Protein AF-A0A7M3E3L9-F1 (afdb_monomer)

Radius of gyration: 18.95 Å; Cα contacts (8 Å, |Δi|>4): 298; chains: 1; bounding box: 40×40×65 Å

Secondary structure (DSSP, 8-state):
----HHHHHHHHTGGG-SSHHHHHHHHHHHHHHTT--EEEEEEEEE---SSEEEEEEEEETTT--EEEEEEETTSPP--HHHHHHHTTSSEEEEE-SPPPTT-GGGS-EEEEEEPP-STTS-SS-HHHHHHHHHHHHHTHHHHHHHHHHHHHHHHHHHHH-HHHHHHHHTTS--TT----------

Structure (mmCIF, N/CA/C/O backbone):
data_AF-A0A7M3E3L9-F1
#
_entry.id   AF-A0A7M3E3L9-F1
#
loop_
_atom_site.group_PDB
_atom_site.id
_atom_site.type_symbol
_atom_site.label_atom_id
_atom_site.label_alt_id
_atom_site.label_comp_id
_atom_site.label_asym_id
_atom_site.label_entity_id
_atom_site.label_seq_id
_atom_site.pdbx_PDB_ins_code
_atom_site.Cartn_x
_atom_site.Cartn_y
_atom_site.Cartn_z
_atom_site.occupancy
_atom_site.B_iso_or_equiv
_atom_site.auth_seq_id
_atom_site.auth_comp_id
_atom_site.auth_asym_id
_atom_site.auth_atom_id
_atom_site.pdbx_PDB_model_num
ATOM 1 N N . MET A 1 1 ? -4.008 -21.278 17.462 1.00 50.34 1 MET A N 1
ATOM 2 C CA . MET A 1 1 ? -4.147 -19.811 17.479 1.00 50.34 1 MET A CA 1
ATOM 3 C C . MET A 1 1 ? -4.628 -19.438 16.101 1.00 50.34 1 MET A C 1
ATOM 5 O O . MET A 1 1 ? -3.876 -19.674 15.164 1.00 50.34 1 MET A O 1
ATOM 9 N N . ASP A 1 2 ? -5.855 -18.945 15.983 1.00 82.00 2 ASP A N 1
ATOM 10 C CA . ASP A 1 2 ? -6.341 -18.409 14.714 1.00 82.00 2 ASP A CA 1
ATOM 11 C C . ASP A 1 2 ? -5.774 -16.998 14.572 1.00 82.00 2 ASP A C 1
ATOM 13 O O . ASP A 1 2 ? -5.999 -16.133 15.419 1.00 82.00 2 ASP A O 1
ATOM 17 N N . LEU A 1 3 ? -4.926 -16.812 13.567 1.00 85.94 3 LEU A N 1
ATOM 18 C CA . LEU A 1 3 ? -4.304 -15.532 13.261 1.00 85.94 3 LEU A CA 1
ATOM 19 C C . LEU A 1 3 ? -5.343 -14.636 12.555 1.00 85.94 3 LEU A C 1
ATOM 21 O O . LEU A 1 3 ? -6.058 -15.146 11.688 1.00 85.94 3 LEU A O 1
ATOM 25 N N . PRO A 1 4 ? -5.430 -13.327 12.867 1.00 93.00 4 PRO A N 1
ATOM 26 C CA . PRO A 1 4 ? -6.306 -12.406 12.149 1.00 93.00 4 PRO A CA 1
ATOM 27 C C . PRO A 1 4 ? -6.126 -12.499 10.630 1.00 93.00 4 PRO A C 1
ATOM 29 O O . PRO A 1 4 ? -4.999 -12.597 10.132 1.00 93.00 4 PRO A O 1
ATOM 32 N N . SER A 1 5 ? -7.234 -12.429 9.887 1.00 95.38 5 SER A N 1
ATOM 33 C CA . SER A 1 5 ? -7.253 -12.587 8.422 1.00 95.38 5 SER A CA 1
ATOM 34 C C . SER A 1 5 ? -6.244 -11.690 7.677 1.00 95.38 5 SER A C 1
ATOM 36 O O . SER A 1 5 ? -5.570 -12.190 6.767 1.00 95.38 5 SER A O 1
ATOM 38 N N . PRO A 1 6 ? -6.056 -10.403 8.048 1.00 96.62 6 PRO A N 1
ATOM 39 C CA . PRO A 1 6 ? -5.044 -9.557 7.416 1.00 96.62 6 PRO A CA 1
ATOM 40 C C . PRO A 1 6 ? -3.616 -10.080 7.614 1.00 96.62 6 PRO A C 1
ATOM 42 O O . PRO A 1 6 ? -2.802 -10.011 6.696 1.00 96.62 6 PRO A O 1
ATOM 45 N N . LEU A 1 7 ? -3.305 -10.618 8.796 1.00 97.06 7 LEU A N 1
ATOM 46 C CA . LEU A 1 7 ? -1.964 -11.092 9.134 1.00 97.06 7 LEU A CA 1
ATOM 47 C C . LEU A 1 7 ? -1.647 -12.432 8.466 1.00 97.06 7 LEU A C 1
ATOM 49 O O . LEU A 1 7 ? -0.548 -12.589 7.942 1.00 97.06 7 LEU A O 1
ATOM 53 N N . ALA A 1 8 ? -2.607 -13.363 8.425 1.00 96.56 8 ALA A N 1
ATOM 54 C CA . ALA A 1 8 ? -2.452 -14.626 7.697 1.00 96.56 8 ALA A CA 1
ATOM 55 C C . ALA A 1 8 ? -2.153 -14.371 6.215 1.00 96.56 8 ALA A C 1
ATOM 57 O O . ALA A 1 8 ? -1.174 -14.873 5.669 1.00 96.56 8 ALA A O 1
ATOM 58 N N . TRP A 1 9 ? -2.914 -13.466 5.597 1.00 97.69 9 TRP A N 1
ATOM 59 C CA . TRP A 1 9 ? -2.687 -13.076 4.209 1.00 97.69 9 TRP A CA 1
ATOM 60 C C . TRP A 1 9 ? -1.311 -12.443 3.969 1.00 97.69 9 TRP A C 1
ATOM 62 O O . TRP A 1 9 ? -0.663 -12.753 2.969 1.00 97.69 9 TRP A O 1
ATOM 72 N N . LEU A 1 10 ? -0.838 -11.579 4.876 1.00 97.69 10 LEU A N 1
ATOM 73 C CA . LEU A 1 10 ? 0.491 -10.963 4.765 1.00 97.69 10 LEU A CA 1
ATOM 74 C C . LEU A 1 10 ? 1.626 -11.993 4.761 1.00 97.69 10 LEU A C 1
ATOM 76 O O . LEU A 1 10 ? 2.637 -11.772 4.092 1.00 97.69 10 LEU A O 1
ATOM 80 N N . ILE A 1 11 ? 1.455 -13.092 5.496 1.00 95.81 11 ILE A N 1
ATOM 81 C CA . ILE A 1 11 ? 2.446 -14.164 5.612 1.00 95.81 11 ILE A CA 1
ATOM 82 C C . ILE A 1 11 ? 2.379 -15.102 4.403 1.00 95.81 11 ILE A C 1
ATOM 84 O O . ILE A 1 11 ? 3.418 -15.407 3.817 1.00 95.81 11 ILE A O 1
ATOM 88 N N . ASP A 1 12 ? 1.176 -15.523 4.014 1.00 95.25 12 ASP A N 1
ATOM 89 C CA . ASP A 1 12 ? 1.006 -16.648 3.089 1.00 95.25 12 ASP A CA 1
ATOM 90 C C . ASP A 1 12 ? 0.855 -16.218 1.622 1.00 95.25 12 ASP A C 1
ATOM 92 O O . ASP A 1 12 ? 1.332 -16.899 0.713 1.00 95.25 12 ASP A O 1
ATOM 96 N N . GLU A 1 13 ? 0.206 -15.079 1.362 1.00 96.06 13 GLU A N 1
ATOM 97 C CA . GLU A 1 13 ? -0.298 -14.739 0.023 1.00 96.06 13 GLU A CA 1
ATOM 98 C C . GLU A 1 13 ? 0.230 -13.399 -0.510 1.00 96.06 13 GLU A C 1
ATOM 100 O O . GLU A 1 13 ? 0.430 -13.233 -1.716 1.00 96.06 13 GLU A O 1
ATOM 105 N N . ALA A 1 14 ? 0.485 -12.424 0.365 1.00 96.19 14 ALA A N 1
ATOM 106 C CA . ALA A 1 14 ? 0.750 -11.046 -0.044 1.00 96.19 14 ALA A CA 1
ATOM 107 C C . ALA A 1 14 ? 2.029 -10.876 -0.881 1.00 96.19 14 ALA A C 1
ATOM 109 O O . ALA A 1 14 ? 2.119 -9.953 -1.696 1.00 96.19 14 ALA A O 1
ATOM 110 N N . GLY A 1 15 ? 3.000 -11.784 -0.731 1.00 92.56 15 GLY A N 1
ATOM 111 C CA . GLY A 1 15 ? 4.216 -11.814 -1.550 1.00 92.56 15 GLY A CA 1
ATOM 112 C C . GLY A 1 15 ? 3.948 -12.068 -3.039 1.00 92.56 15 GLY A C 1
ATOM 113 O O . GLY A 1 15 ? 4.731 -11.633 -3.884 1.00 92.56 15 GLY A O 1
ATOM 114 N N . ALA A 1 16 ? 2.822 -12.706 -3.373 1.00 93.56 16 ALA A N 1
ATOM 115 C CA . ALA A 1 16 ? 2.385 -12.944 -4.747 1.00 93.56 16 ALA A CA 1
ATOM 116 C C . ALA A 1 16 ? 1.538 -11.794 -5.322 1.00 93.56 16 ALA A C 1
ATOM 118 O O . ALA A 1 16 ? 1.036 -11.904 -6.443 1.00 93.56 16 ALA A O 1
ATOM 119 N N . SER A 1 17 ? 1.368 -10.685 -4.587 1.00 96.44 17 SER A N 1
ATOM 120 C CA . SER A 1 17 ? 0.549 -9.568 -5.055 1.00 96.44 17 SER A CA 1
ATOM 121 C C . SER A 1 17 ? 1.042 -9.036 -6.416 1.00 96.44 17 SER A C 1
ATOM 123 O O . SER A 1 17 ? 2.230 -8.713 -6.568 1.00 96.44 17 SER A O 1
ATOM 125 N N . PRO A 1 18 ? 0.151 -8.882 -7.419 1.00 93.69 18 PRO A N 1
ATOM 126 C CA . PRO A 1 18 ? 0.535 -8.423 -8.753 1.00 93.69 18 PRO A CA 1
ATOM 127 C C . PRO A 1 18 ? 1.197 -7.043 -8.760 1.00 93.69 18 PRO A C 1
ATOM 129 O O . PRO A 1 18 ? 2.069 -6.792 -9.592 1.00 93.69 18 PRO A O 1
ATOM 132 N N . GLY A 1 19 ? 0.841 -6.173 -7.811 1.00 95.94 19 GLY A N 1
ATOM 133 C CA . GLY A 1 19 ? 1.426 -4.844 -7.677 1.00 95.94 19 GLY A CA 1
ATOM 134 C C . GLY A 1 19 ? 0.925 -4.078 -6.446 1.00 95.94 19 GLY A C 1
ATOM 135 O O . GLY A 1 19 ? 0.033 -4.558 -5.737 1.00 95.94 19 GLY A O 1
ATOM 136 N N . PRO A 1 20 ? 1.472 -2.876 -6.197 1.00 96.81 20 PRO A N 1
ATOM 137 C CA . PRO A 1 20 ? 1.207 -2.103 -4.980 1.00 96.81 20 PRO A CA 1
ATOM 138 C C . PRO A 1 20 ? -0.265 -1.703 -4.815 1.00 96.81 20 PRO A C 1
ATOM 140 O O . PRO A 1 20 ? -0.797 -1.759 -3.711 1.00 96.81 20 PRO A O 1
ATOM 143 N N . GLU A 1 21 ? -0.949 -1.387 -5.919 1.00 97.31 21 GLU A N 1
ATOM 144 C CA . GLU A 1 21 ? -2.387 -1.095 -5.944 1.00 97.31 21 GLU A CA 1
ATOM 145 C C . GLU A 1 21 ? -3.222 -2.250 -5.371 1.00 97.31 21 GLU A C 1
ATOM 147 O O . GLU A 1 21 ? -4.037 -2.055 -4.470 1.00 97.31 21 GLU A O 1
ATOM 152 N N . ARG A 1 22 ? -3.006 -3.467 -5.891 1.00 97.88 22 ARG A N 1
ATOM 153 C CA . ARG A 1 22 ? -3.748 -4.662 -5.464 1.00 97.88 22 ARG A CA 1
ATOM 154 C C . ARG A 1 22 ? -3.394 -5.036 -4.032 1.00 97.88 22 ARG A C 1
ATOM 156 O O . ARG A 1 22 ? -4.289 -5.394 -3.276 1.00 97.88 22 ARG A O 1
ATOM 163 N N . PHE A 1 23 ? -2.118 -4.904 -3.662 1.00 98.44 23 PHE A N 1
ATOM 164 C CA . PHE A 1 23 ? -1.668 -5.117 -2.289 1.00 98.44 23 PHE A CA 1
ATOM 165 C C . PHE A 1 23 ? -2.416 -4.201 -1.311 1.00 98.44 23 PHE A C 1
ATOM 167 O O . PHE A 1 23 ? -3.002 -4.688 -0.347 1.00 98.44 23 PHE A O 1
ATOM 174 N N . LEU A 1 24 ? -2.432 -2.890 -1.577 1.00 98.50 24 LEU A N 1
ATOM 175 C CA . LEU A 1 24 ? -3.054 -1.902 -0.696 1.00 98.50 24 LEU A CA 1
ATOM 176 C C . LEU A 1 24 ? -4.568 -2.120 -0.582 1.00 98.50 24 LEU A C 1
ATOM 178 O O . LEU A 1 24 ? -5.100 -2.119 0.526 1.00 98.50 24 LEU A O 1
ATOM 182 N N . ALA A 1 25 ? -5.251 -2.343 -1.708 1.00 98.25 25 ALA A N 1
ATOM 183 C CA . ALA A 1 25 ? -6.696 -2.553 -1.720 1.00 98.25 25 ALA A CA 1
ATOM 184 C C . ALA A 1 25 ? -7.115 -3.856 -1.017 1.00 98.25 25 ALA A C 1
ATOM 186 O O . ALA A 1 25 ? -8.115 -3.870 -0.302 1.00 98.25 25 ALA A O 1
ATOM 187 N N . GLU A 1 26 ? -6.373 -4.953 -1.209 1.00 98.38 26 GLU A N 1
ATOM 188 C CA . GLU A 1 26 ? -6.645 -6.227 -0.529 1.00 98.38 26 GLU A CA 1
ATOM 189 C C . GLU A 1 26 ? -6.419 -6.104 0.980 1.00 98.38 26 GLU A C 1
ATOM 191 O O . GLU A 1 26 ? -7.303 -6.462 1.758 1.00 98.38 26 GLU A O 1
ATOM 196 N N . LEU A 1 27 ? -5.284 -5.531 1.393 1.00 98.44 27 LEU A N 1
ATOM 197 C CA . LEU A 1 27 ? -4.985 -5.313 2.805 1.00 98.44 27 LEU A CA 1
ATOM 198 C C . LEU A 1 27 ? -6.045 -4.424 3.466 1.00 98.44 27 LEU A C 1
ATOM 200 O O . LEU A 1 27 ? -6.573 -4.777 4.516 1.00 98.44 27 LEU A O 1
ATOM 204 N N . GLY A 1 28 ? -6.415 -3.317 2.818 1.00 97.94 28 GLY A N 1
ATOM 205 C CA . GLY A 1 28 ? -7.453 -2.410 3.301 1.00 97.94 28 GLY A CA 1
ATOM 206 C C . GLY A 1 28 ? -8.815 -3.090 3.455 1.00 97.94 28 GLY A C 1
ATOM 207 O O . GLY A 1 28 ? -9.457 -2.955 4.496 1.00 97.94 28 GLY A O 1
ATOM 208 N N . ARG A 1 29 ? -9.239 -3.891 2.465 1.00 98.06 29 ARG A N 1
ATOM 209 C CA . ARG A 1 29 ? -10.485 -4.673 2.558 1.00 98.06 29 ARG A CA 1
ATOM 210 C C . ARG A 1 29 ? -10.462 -5.682 3.700 1.00 98.06 29 ARG A C 1
ATOM 212 O O . ARG A 1 29 ? -11.479 -5.848 4.367 1.00 98.06 29 ARG A O 1
ATOM 219 N N . ARG A 1 30 ? -9.330 -6.349 3.933 1.00 97.88 30 ARG A N 1
ATOM 220 C CA . ARG A 1 30 ? -9.198 -7.309 5.036 1.00 97.88 30 ARG A CA 1
ATOM 221 C C . ARG A 1 30 ? -9.244 -6.618 6.389 1.00 97.88 30 ARG A C 1
ATOM 223 O O . ARG A 1 30 ? -9.930 -7.111 7.269 1.00 97.88 30 ARG A O 1
ATOM 230 N N . LEU A 1 31 ? -8.586 -5.469 6.537 1.00 96.94 31 LEU A N 1
ATOM 231 C CA . LEU A 1 31 ? -8.642 -4.682 7.772 1.00 96.94 31 LEU A CA 1
ATOM 232 C C . LEU A 1 31 ? -10.059 -4.172 8.065 1.00 96.94 31 LEU A C 1
ATOM 234 O O . LEU A 1 31 ? -10.503 -4.258 9.205 1.00 96.94 31 LEU A O 1
ATOM 238 N N . LEU A 1 32 ? -10.793 -3.716 7.042 1.00 95.62 32 LEU A N 1
ATOM 239 C CA . LEU A 1 32 ? -12.216 -3.375 7.177 1.00 95.62 32 LEU A CA 1
ATOM 240 C C . LEU A 1 32 ? -13.057 -4.581 7.620 1.00 95.62 32 LEU A C 1
ATOM 242 O O . LEU A 1 32 ? -13.902 -4.450 8.501 1.00 95.62 32 LEU A O 1
ATOM 246 N N . ALA A 1 33 ? -12.830 -5.753 7.020 1.00 95.62 33 ALA A N 1
ATOM 247 C CA . ALA A 1 33 ? -13.542 -6.980 7.379 1.00 95.62 33 ALA A CA 1
ATOM 248 C C . ALA A 1 33 ? -13.225 -7.454 8.810 1.00 95.62 33 ALA A C 1
ATOM 250 O O . ALA A 1 33 ? -14.079 -8.061 9.449 1.00 95.62 33 ALA A O 1
ATOM 251 N N . ASP A 1 34 ? -12.030 -7.135 9.312 1.00 93.19 34 ASP A N 1
ATOM 252 C CA . ASP A 1 34 ? -11.590 -7.379 10.692 1.00 93.19 34 ASP A CA 1
ATOM 253 C C . ASP A 1 34 ? -12.076 -6.291 11.677 1.00 93.19 34 ASP A C 1
ATOM 255 O O . ASP A 1 34 ? -11.750 -6.321 12.861 1.00 93.19 34 ASP A O 1
ATOM 259 N N . GLY A 1 35 ? -12.878 -5.330 11.199 1.00 91.69 35 GLY A N 1
ATOM 260 C CA . GLY A 1 35 ? -13.570 -4.336 12.019 1.00 91.69 35 GLY A CA 1
ATOM 261 C C . GLY A 1 35 ? -12.849 -3.000 12.195 1.00 91.69 35 GLY A C 1
ATOM 262 O O . GLY A 1 35 ? -13.334 -2.170 12.962 1.00 91.69 35 GLY A O 1
ATOM 263 N N . LEU A 1 36 ? -11.728 -2.750 11.504 1.00 93.19 36 LEU A N 1
ATOM 264 C CA . LEU A 1 36 ? -11.040 -1.462 11.625 1.00 93.19 36 LEU A CA 1
ATOM 265 C C . LEU A 1 36 ? -11.860 -0.350 10.952 1.00 93.19 36 LEU A C 1
ATOM 267 O O . LEU A 1 36 ? -12.247 -0.498 9.789 1.00 93.19 36 LEU A O 1
ATOM 271 N N . PRO A 1 37 ? -12.078 0.795 11.621 1.00 92.75 37 PRO A N 1
ATOM 272 C CA . PRO A 1 37 ? -12.888 1.884 11.089 1.00 92.75 37 PRO A CA 1
ATOM 273 C C . PRO A 1 37 ? -12.079 2.720 10.089 1.00 92.75 37 PRO A C 1
ATOM 275 O O . PRO A 1 37 ? -11.640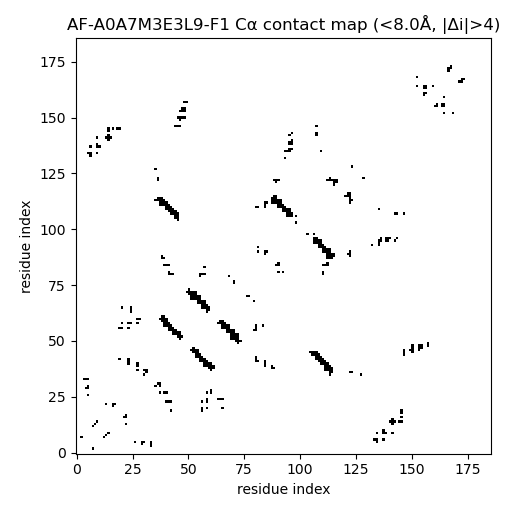 3.817 10.413 1.00 92.75 37 PRO A O 1
ATOM 278 N N . LEU A 1 38 ? -11.845 2.214 8.875 1.00 95.00 38 LEU A N 1
ATOM 279 C CA . LEU A 1 38 ? -11.018 2.887 7.862 1.00 95.00 38 LEU A CA 1
ATOM 280 C C . LEU A 1 38 ? -11.847 3.725 6.880 1.00 95.00 38 LEU A C 1
ATOM 282 O O . LEU A 1 38 ? -12.849 3.261 6.342 1.00 95.00 38 LEU A O 1
ATOM 286 N N . SER A 1 39 ? -11.373 4.933 6.570 1.00 95.94 39 SER A N 1
ATOM 287 C CA . SER A 1 39 ? -11.868 5.765 5.461 1.00 95.94 39 SER A CA 1
ATOM 288 C C . SER A 1 39 ? -10.965 5.690 4.218 1.00 95.94 39 SER A C 1
ATOM 290 O O . SER A 1 39 ? -11.425 5.901 3.090 1.00 95.94 39 SER A O 1
ATOM 292 N N . GLY A 1 40 ? -9.696 5.310 4.389 1.00 97.12 40 GLY A N 1
ATOM 293 C CA . GLY A 1 40 ? -8.762 5.078 3.289 1.00 97.12 40 GLY A CA 1
ATOM 294 C C . GLY A 1 40 ? -7.386 4.597 3.744 1.00 97.12 40 GLY A C 1
ATOM 295 O O . GLY A 1 40 ? -7.112 4.467 4.936 1.00 97.12 40 GLY A O 1
ATOM 296 N N . GLY A 1 41 ? -6.512 4.337 2.775 1.00 98.12 41 GLY A N 1
ATOM 297 C CA . GLY A 1 41 ? -5.134 3.907 2.992 1.00 98.12 41 GLY A CA 1
ATOM 298 C C . GLY A 1 41 ? -4.191 4.466 1.934 1.00 98.12 41 GLY A C 1
ATOM 299 O O . GLY A 1 41 ? -4.616 4.804 0.831 1.00 98.12 41 GLY A O 1
ATOM 300 N N . ALA A 1 42 ? -2.911 4.574 2.266 1.00 98.38 42 ALA A N 1
ATOM 301 C CA . ALA A 1 42 ? -1.872 5.015 1.349 1.00 98.38 42 ALA A CA 1
ATOM 302 C C . ALA A 1 42 ? -0.647 4.106 1.444 1.00 98.38 42 ALA A C 1
ATOM 304 O O . ALA A 1 42 ? -0.204 3.757 2.536 1.00 98.38 42 ALA A O 1
ATOM 305 N N . LEU A 1 43 ? -0.066 3.764 0.298 1.00 97.94 43 LEU A N 1
ATOM 306 C CA . LEU A 1 43 ? 1.222 3.084 0.206 1.00 97.94 43 LEU A CA 1
ATOM 307 C C . LEU A 1 43 ? 2.162 3.957 -0.615 1.00 97.94 43 LEU A C 1
ATOM 309 O O . LEU A 1 43 ? 1.868 4.254 -1.767 1.00 97.94 43 LEU A O 1
ATOM 313 N N . THR A 1 44 ? 3.294 4.353 -0.045 1.00 95.88 44 THR A N 1
ATOM 314 C CA . THR A 1 44 ? 4.322 5.122 -0.755 1.00 95.88 44 THR A CA 1
ATOM 315 C C . THR A 1 44 ? 5.592 4.305 -0.878 1.00 95.88 44 THR A C 1
ATOM 317 O O . THR A 1 44 ? 6.140 3.858 0.129 1.00 95.88 44 THR A O 1
ATOM 320 N N . LEU A 1 45 ? 6.084 4.158 -2.106 1.00 93.69 45 LEU A N 1
ATOM 321 C CA . LEU A 1 45 ? 7.356 3.514 -2.416 1.00 93.69 45 LEU A CA 1
ATOM 322 C C . LEU A 1 45 ? 8.312 4.535 -3.035 1.00 93.69 45 LEU A C 1
ATOM 324 O O . LEU A 1 45 ? 7.934 5.277 -3.946 1.00 93.69 45 LEU A O 1
ATOM 328 N N . SER A 1 46 ? 9.558 4.551 -2.565 1.00 90.19 46 SER A N 1
ATOM 329 C CA . SER A 1 46 ? 10.646 5.184 -3.310 1.00 90.19 46 SER A CA 1
ATOM 330 C C . SER A 1 46 ? 10.960 4.355 -4.548 1.00 90.19 46 SER A C 1
ATOM 332 O O . SER A 1 46 ? 10.961 3.122 -4.500 1.00 90.19 46 SER A O 1
ATOM 334 N N . VAL A 1 47 ? 11.245 5.028 -5.659 1.00 84.75 47 VAL A N 1
ATOM 335 C CA . VAL A 1 47 ? 11.690 4.371 -6.890 1.00 84.75 47 VAL A CA 1
ATOM 336 C C . VAL A 1 47 ? 12.959 5.049 -7.405 1.00 84.75 47 VAL A C 1
ATOM 338 O O . VAL A 1 47 ? 13.012 6.275 -7.460 1.00 84.75 47 VAL A O 1
ATOM 341 N N . PRO A 1 48 ? 13.989 4.288 -7.814 1.00 79.25 48 PRO A N 1
ATOM 342 C CA . PRO A 1 48 ? 15.201 4.841 -8.406 1.00 79.25 48 PRO A CA 1
ATOM 343 C C . PRO A 1 48 ? 14.940 5.228 -9.870 1.00 79.25 48 PRO A C 1
ATOM 345 O O . PRO A 1 48 ? 15.436 4.586 -10.793 1.00 79.25 48 PRO A O 1
ATOM 348 N N . HIS A 1 49 ? 14.116 6.249 -10.102 1.00 77.25 49 HIS A N 1
ATOM 349 C CA . HIS A 1 49 ? 13.798 6.747 -11.439 1.00 77.25 49 HIS A CA 1
ATOM 350 C C . HIS A 1 49 ? 14.357 8.167 -11.623 1.00 77.25 49 HIS A C 1
ATOM 352 O O . HIS A 1 49 ? 14.210 8.997 -10.728 1.00 77.25 49 HIS A O 1
ATOM 358 N N . PRO A 1 50 ? 14.956 8.504 -12.785 1.00 78.50 50 PRO A N 1
ATOM 359 C CA . PRO A 1 50 ? 15.633 9.793 -12.977 1.00 78.50 50 PRO A CA 1
ATOM 360 C C . PRO A 1 50 ? 14.708 11.012 -12.825 1.00 78.50 50 PRO A C 1
ATOM 362 O O . PRO A 1 50 ? 15.165 12.097 -12.487 1.00 78.50 50 PRO A O 1
ATOM 365 N N . ILE A 1 51 ? 13.408 10.836 -13.077 1.00 85.25 51 ILE A N 1
ATOM 366 C CA . ILE A 1 51 ? 12.394 11.902 -13.001 1.00 85.25 51 ILE A CA 1
ATOM 367 C C . ILE A 1 51 ? 11.456 11.734 -11.792 1.00 85.25 51 ILE A C 1
ATOM 369 O O . ILE A 1 51 ? 10.934 12.721 -11.281 1.00 85.25 51 ILE A O 1
ATOM 373 N N . ILE A 1 52 ? 11.233 10.504 -11.320 1.00 86.06 52 ILE A N 1
ATOM 374 C CA . ILE A 1 52 ? 10.204 10.181 -10.317 1.00 86.06 52 ILE A CA 1
ATOM 375 C C . ILE A 1 52 ? 10.936 9.720 -9.062 1.00 86.06 52 ILE A C 1
ATOM 377 O O . ILE A 1 52 ? 11.648 8.727 -9.107 1.00 86.06 52 ILE A O 1
ATOM 381 N N . ALA A 1 53 ? 10.764 10.423 -7.950 1.00 87.19 53 ALA A N 1
ATOM 382 C CA . ALA A 1 53 ? 11.379 10.043 -6.682 1.00 87.19 53 ALA A CA 1
ATOM 383 C C . ALA A 1 53 ? 10.512 9.045 -5.907 1.00 87.19 53 ALA A C 1
ATOM 385 O O . ALA A 1 53 ? 11.024 8.109 -5.293 1.00 87.19 53 ALA A O 1
ATOM 386 N N . ARG A 1 54 ? 9.186 9.238 -5.924 1.00 90.44 54 ARG A N 1
ATOM 387 C CA . ARG A 1 54 ? 8.243 8.395 -5.179 1.00 90.44 54 ARG A CA 1
ATOM 388 C C . ARG A 1 54 ? 6.976 8.146 -5.978 1.00 90.44 54 ARG A C 1
ATOM 390 O O . ARG A 1 54 ? 6.519 9.007 -6.731 1.00 90.44 54 ARG A O 1
ATOM 397 N N . ARG A 1 55 ? 6.401 6.970 -5.763 1.00 93.56 55 ARG A N 1
ATOM 398 C CA . ARG A 1 55 ? 5.076 6.585 -6.248 1.00 93.56 55 ARG A CA 1
ATOM 399 C C . ARG A 1 55 ? 4.202 6.324 -5.032 1.00 93.56 55 ARG A C 1
ATOM 401 O O . ARG A 1 55 ? 4.624 5.614 -4.116 1.00 93.56 55 ARG A O 1
ATOM 408 N N . THR A 1 56 ? 3.016 6.914 -5.014 1.00 95.94 56 THR A N 1
ATOM 409 C CA . THR A 1 56 ? 2.063 6.788 -3.913 1.00 95.94 56 THR A CA 1
ATOM 410 C C . THR A 1 56 ? 0.740 6.270 -4.450 1.00 95.94 56 THR A C 1
ATOM 412 O O . THR A 1 56 ? 0.126 6.898 -5.306 1.00 95.94 56 THR A O 1
ATOM 415 N N . TRP A 1 57 ? 0.282 5.141 -3.925 1.00 98.00 57 TRP A N 1
ATOM 416 C CA . TRP A 1 57 ? -1.047 4.598 -4.186 1.00 98.00 57 TRP A CA 1
ATOM 417 C C . TRP A 1 57 ? -1.983 5.005 -3.055 1.00 98.00 57 TRP A C 1
ATOM 419 O O . TRP A 1 57 ? -1.626 4.865 -1.886 1.00 98.00 57 TRP A O 1
ATOM 429 N N . LEU A 1 58 ? -3.163 5.510 -3.405 1.00 98.25 58 LEU A N 1
ATOM 430 C CA . LEU A 1 58 ? -4.157 6.063 -2.487 1.00 98.25 58 LEU A CA 1
ATOM 431 C C . LEU A 1 58 ? -5.463 5.290 -2.663 1.00 98.25 58 LEU A C 1
ATOM 433 O O . LEU A 1 58 ? -6.098 5.379 -3.713 1.00 98.25 58 LEU A O 1
ATOM 437 N N . TRP A 1 59 ? -5.844 4.512 -1.655 1.00 98.62 59 TRP A N 1
ATOM 438 C CA . TRP A 1 59 ? -7.027 3.657 -1.649 1.00 98.62 59 TRP A CA 1
ATOM 439 C C . TRP A 1 59 ? -8.151 4.276 -0.819 1.00 98.62 59 TRP A C 1
ATOM 441 O O . TRP A 1 59 ? -7.936 4.667 0.329 1.00 98.62 59 TRP A O 1
ATOM 451 N N . ARG A 1 60 ? -9.364 4.336 -1.375 1.00 98.19 60 ARG A N 1
ATOM 452 C CA . ARG A 1 60 ? -10.563 4.833 -0.685 1.00 98.19 60 ARG A CA 1
ATOM 453 C C . ARG A 1 60 ? -11.449 3.673 -0.243 1.00 98.19 60 ARG A C 1
ATOM 455 O O . ARG A 1 60 ? -11.869 2.877 -1.079 1.00 98.19 60 ARG A O 1
ATOM 462 N N . ALA A 1 61 ? -11.791 3.629 1.045 1.00 97.06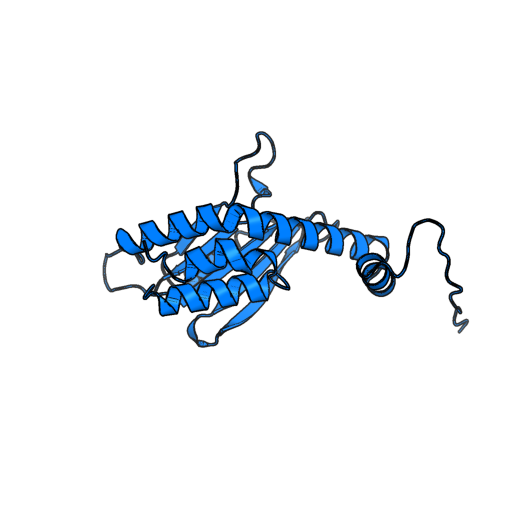 61 ALA A N 1
ATOM 463 C CA . ALA A 1 61 ? -12.609 2.557 1.615 1.00 97.06 61 ALA A CA 1
ATOM 464 C C . ALA A 1 61 ? -14.024 2.517 1.014 1.00 97.06 61 ALA A C 1
ATOM 466 O O . ALA A 1 61 ? -14.496 1.457 0.621 1.00 97.06 61 ALA A O 1
ATOM 467 N N . GLU A 1 62 ? -14.661 3.685 0.884 1.00 95.75 62 GLU A N 1
ATOM 468 C CA . GLU A 1 62 ? -16.038 3.832 0.386 1.00 95.75 62 GLU A CA 1
ATOM 469 C C . GLU A 1 62 ? -16.242 3.244 -1.017 1.00 95.75 62 GLU A C 1
ATOM 471 O O . GLU A 1 62 ? -17.243 2.585 -1.281 1.00 95.75 62 GLU A O 1
ATOM 476 N N . THR A 1 63 ? -15.294 3.479 -1.927 1.00 96.56 63 THR A N 1
ATOM 477 C CA . THR A 1 63 ? -15.430 3.097 -3.340 1.00 96.56 63 THR A CA 1
ATOM 478 C C . THR A 1 63 ? -14.590 1.883 -3.721 1.00 96.56 63 THR A C 1
ATOM 480 O O . THR A 1 63 ? -14.761 1.333 -4.806 1.00 96.56 63 THR A O 1
ATOM 483 N N . GLY A 1 64 ? -13.628 1.496 -2.883 1.00 95.31 64 GLY A N 1
ATOM 484 C CA . GLY A 1 64 ? -12.604 0.507 -3.211 1.00 95.31 64 GLY A CA 1
ATOM 485 C C . GLY A 1 64 ? -11.592 0.973 -4.266 1.00 95.31 64 GLY A C 1
ATOM 486 O O . GLY A 1 64 ? -10.698 0.205 -4.622 1.00 95.31 64 GLY A O 1
ATOM 487 N N . ALA A 1 65 ? -11.714 2.204 -4.774 1.00 96.50 65 ALA A N 1
ATOM 488 C CA . ALA A 1 65 ? -10.855 2.721 -5.829 1.00 96.50 65 ALA A CA 1
ATOM 489 C C . ALA A 1 65 ? -9.446 3.003 -5.308 1.00 96.50 65 ALA A C 1
ATOM 491 O O . ALA A 1 65 ? -9.265 3.451 -4.172 1.00 96.50 65 ALA A O 1
ATOM 492 N N . VAL A 1 66 ? -8.461 2.799 -6.179 1.00 97.94 66 VAL A N 1
ATOM 493 C CA . VAL A 1 66 ? -7.078 3.199 -5.943 1.00 97.94 66 VAL A CA 1
ATOM 494 C C . VAL A 1 66 ? -6.650 4.154 -7.044 1.00 97.94 66 VAL A C 1
ATOM 496 O O . VAL A 1 66 ? -6.864 3.881 -8.223 1.00 97.94 66 VAL A O 1
ATOM 499 N N . ILE A 1 67 ? -6.030 5.262 -6.656 1.00 96.75 67 ILE A N 1
ATOM 500 C CA . ILE A 1 67 ? -5.385 6.190 -7.585 1.00 96.75 67 ILE A CA 1
ATOM 501 C C . ILE A 1 67 ? -3.889 6.250 -7.302 1.00 96.75 67 ILE A C 1
ATOM 503 O O . ILE A 1 67 ? -3.446 5.996 -6.182 1.00 96.75 67 ILE A O 1
ATOM 507 N N . GLU A 1 68 ? -3.113 6.596 -8.322 1.00 95.56 68 GLU A N 1
ATOM 508 C CA . GLU A 1 68 ? -1.672 6.769 -8.208 1.00 95.56 68 GLU A CA 1
ATOM 509 C C . GLU A 1 68 ? -1.299 8.253 -8.295 1.00 95.56 68 GLU A C 1
ATOM 511 O O . GLU A 1 68 ? -1.737 8.965 -9.198 1.00 95.56 68 GLU A O 1
ATOM 516 N N . ALA A 1 69 ? -0.458 8.698 -7.365 1.00 92.88 69 ALA A N 1
ATOM 517 C CA . ALA A 1 69 ? 0.190 9.999 -7.366 1.00 92.88 69 ALA A CA 1
ATOM 518 C C . ALA A 1 69 ? 1.710 9.825 -7.512 1.00 92.88 69 ALA A C 1
ATOM 520 O O . ALA A 1 69 ? 2.315 8.935 -6.909 1.00 92.88 69 ALA A O 1
ATOM 521 N N . LEU A 1 70 ? 2.332 10.691 -8.312 1.00 91.19 70 LEU A N 1
ATOM 522 C CA . LEU A 1 70 ? 3.769 10.672 -8.582 1.00 91.19 70 LEU A CA 1
ATOM 523 C C . LEU A 1 70 ? 4.432 11.900 -7.961 1.00 91.19 70 LEU A C 1
ATOM 525 O O . LEU A 1 70 ? 4.002 13.027 -8.205 1.00 91.19 70 LEU A O 1
ATOM 529 N N . ALA A 1 71 ? 5.510 11.684 -7.210 1.00 88.94 71 ALA A N 1
ATOM 530 C CA . ALA A 1 71 ? 6.376 12.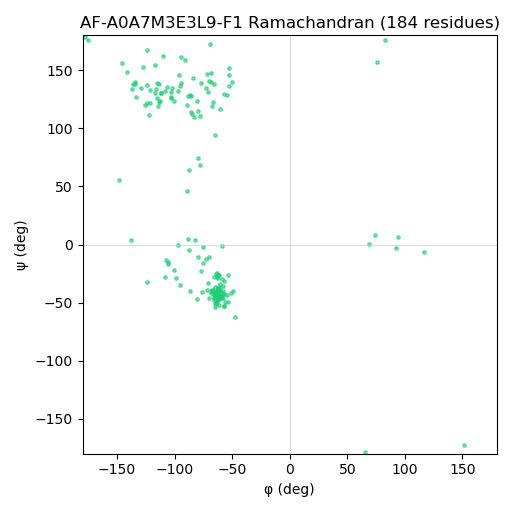754 -6.729 1.00 88.94 71 ALA A CA 1
ATOM 531 C C . ALA A 1 71 ? 7.626 12.841 -7.611 1.00 88.94 71 ALA A C 1
ATOM 533 O O . ALA A 1 71 ? 8.365 11.863 -7.764 1.00 88.94 71 ALA A O 1
ATOM 534 N N . PHE A 1 72 ? 7.871 14.016 -8.185 1.00 85.94 72 PHE A N 1
ATOM 535 C CA . PHE A 1 72 ? 9.005 14.260 -9.073 1.00 85.94 72 PHE A CA 1
ATOM 536 C C . PHE A 1 72 ? 10.278 14.593 -8.294 1.00 85.94 72 PHE A C 1
ATOM 538 O O . PHE A 1 72 ? 10.229 15.310 -7.300 1.00 85.94 72 PHE A O 1
ATOM 545 N N . ALA A 1 73 ? 11.430 14.125 -8.777 1.00 84.31 73 ALA A N 1
ATOM 546 C CA . ALA A 1 73 ? 12.718 14.308 -8.100 1.00 84.31 73 ALA A CA 1
ATOM 547 C C . ALA A 1 73 ? 13.157 15.780 -7.977 1.00 84.31 73 ALA A C 1
ATOM 549 O O . ALA A 1 73 ? 13.862 16.131 -7.038 1.00 84.31 73 ALA A O 1
ATOM 550 N N . ALA A 1 74 ? 12.725 16.643 -8.903 1.00 81.75 74 ALA A N 1
ATOM 551 C CA . ALA A 1 74 ? 13.026 18.077 -8.887 1.00 81.75 74 ALA A CA 1
ATOM 552 C C . ALA A 1 74 ? 12.019 18.919 -8.074 1.00 81.75 74 ALA A C 1
ATOM 554 O O . ALA A 1 74 ? 12.200 20.129 -7.949 1.00 81.75 74 ALA A O 1
ATOM 555 N N . ALA A 1 75 ? 10.944 18.310 -7.564 1.00 78.50 75 ALA A N 1
ATOM 556 C CA . ALA A 1 75 ? 9.921 18.998 -6.784 1.00 78.50 75 ALA A CA 1
ATOM 557 C C . ALA A 1 75 ? 10.254 18.965 -5.277 1.00 78.50 75 ALA A C 1
ATOM 559 O O . ALA A 1 75 ? 11.012 18.096 -4.837 1.00 78.50 75 ALA A O 1
ATOM 560 N N . PRO A 1 76 ? 9.685 19.878 -4.464 1.00 76.56 76 PRO A N 1
ATOM 561 C CA . PRO A 1 76 ? 9.778 19.789 -3.011 1.00 76.56 76 PRO A CA 1
ATOM 562 C C . PRO A 1 76 ? 9.330 18.415 -2.507 1.00 76.56 76 PRO A C 1
ATOM 564 O O . PRO A 1 76 ? 8.411 17.809 -3.063 1.00 76.56 76 PRO A O 1
ATOM 567 N N . GLN A 1 77 ? 9.967 17.933 -1.439 1.00 70.06 77 GLN A N 1
ATOM 568 C CA . GLN A 1 77 ? 9.554 16.688 -0.797 1.00 70.06 77 GLN A CA 1
ATOM 569 C C . GLN A 1 77 ? 8.115 16.849 -0.298 1.00 70.06 77 GLN A C 1
ATOM 571 O O . GLN A 1 77 ? 7.837 17.700 0.542 1.00 70.06 77 GLN A O 1
ATOM 576 N N . SER A 1 78 ? 7.209 16.052 -0.857 1.00 71.50 78 SER A N 1
ATOM 577 C CA . SER A 1 78 ? 5.791 16.042 -0.509 1.00 71.50 78 SER A CA 1
ATOM 578 C C . SER A 1 78 ? 5.471 14.786 0.296 1.00 71.50 78 SER A C 1
ATOM 580 O O . SER A 1 78 ? 5.867 13.679 -0.082 1.00 71.50 78 SER A O 1
ATOM 582 N N . GLU A 1 79 ? 4.709 14.951 1.378 1.00 83.62 79 GLU A N 1
ATOM 583 C CA . GLU A 1 79 ? 4.083 13.853 2.120 1.00 83.62 79 GLU A CA 1
ATOM 584 C C . GLU A 1 79 ? 2.694 13.533 1.536 1.00 83.62 79 GLU A C 1
ATOM 586 O O . GLU A 1 79 ? 1.726 13.372 2.275 1.00 83.62 79 GLU A O 1
ATOM 591 N N . ALA A 1 80 ? 2.580 13.442 0.202 1.00 86.44 80 ALA A N 1
ATOM 592 C CA . ALA A 1 80 ? 1.301 13.359 -0.517 1.00 86.44 80 ALA A CA 1
ATOM 593 C C . ALA A 1 80 ? 0.335 12.307 0.053 1.00 86.44 80 ALA A C 1
ATOM 595 O O . ALA A 1 80 ? -0.864 12.555 0.157 1.00 86.44 80 ALA A O 1
ATOM 596 N N . GLY A 1 81 ? 0.855 11.139 0.449 1.00 92.69 81 GLY A N 1
ATOM 597 C CA . GLY A 1 81 ? 0.061 10.093 1.094 1.00 92.69 81 GLY A CA 1
ATOM 598 C C . GLY A 1 81 ? -0.551 10.553 2.416 1.00 92.69 81 GLY A C 1
ATOM 599 O O . GLY A 1 81 ? -1.761 10.457 2.598 1.00 92.69 81 GLY A O 1
ATOM 600 N N . ARG A 1 82 ? 0.268 11.100 3.317 1.00 93.62 82 ARG A N 1
ATOM 601 C CA . ARG A 1 82 ? -0.170 11.587 4.628 1.00 93.62 82 ARG A CA 1
ATOM 602 C C . ARG A 1 82 ? -1.109 12.784 4.516 1.00 93.62 82 ARG A C 1
ATOM 604 O O . ARG A 1 82 ? -2.124 12.815 5.205 1.00 93.62 82 ARG A O 1
ATOM 611 N N . GLU A 1 83 ? -0.798 13.740 3.643 1.00 94.25 83 GLU A N 1
ATOM 612 C CA . GLU A 1 83 ? -1.639 14.915 3.380 1.00 94.25 83 GLU A CA 1
ATOM 613 C C . GLU A 1 83 ? -3.017 14.506 2.850 1.00 94.25 83 GLU A C 1
ATOM 615 O O . GLU A 1 83 ? -4.041 14.988 3.334 1.00 94.25 83 GLU A O 1
ATOM 620 N N . TRP A 1 84 ? -3.055 13.563 1.905 1.00 95.56 84 TRP A N 1
ATOM 621 C CA . TRP A 1 84 ? -4.307 13.029 1.380 1.00 95.56 84 TRP A CA 1
ATOM 622 C C . TRP A 1 84 ? -5.112 12.283 2.451 1.00 95.56 84 TRP A C 1
ATOM 624 O O . TRP A 1 84 ? -6.314 12.516 2.579 1.00 95.56 84 TRP A O 1
ATOM 634 N N . LEU A 1 85 ? -4.457 11.434 3.254 1.00 95.62 85 LEU A N 1
ATOM 635 C CA . LEU A 1 85 ? -5.102 10.703 4.350 1.00 95.62 85 LEU A CA 1
ATOM 636 C C . LEU A 1 85 ? -5.663 11.642 5.423 1.00 95.62 85 LEU A C 1
ATOM 638 O O . LEU A 1 85 ? -6.761 11.400 5.918 1.00 95.62 85 LEU A O 1
ATOM 642 N N . ALA A 1 86 ? -4.964 12.734 5.741 1.00 93.88 86 ALA A N 1
ATOM 643 C CA . ALA A 1 86 ? -5.429 13.730 6.706 1.00 93.88 86 ALA A CA 1
ATOM 644 C C . ALA A 1 86 ? -6.735 14.413 6.265 1.00 93.88 86 ALA A C 1
ATOM 646 O O . ALA A 1 86 ? -7.527 14.832 7.107 1.00 93.88 86 ALA A O 1
ATOM 647 N N . GLY A 1 87 ? -6.995 14.476 4.954 1.00 93.81 87 GLY A N 1
ATOM 648 C CA . GLY A 1 87 ? -8.277 14.918 4.402 1.00 93.81 87 GLY A CA 1
ATOM 649 C C . GLY A 1 87 ? -9.427 13.917 4.581 1.00 93.81 87 GLY A C 1
ATOM 650 O O . GLY A 1 87 ? -10.578 14.282 4.354 1.00 93.81 87 GLY A O 1
ATOM 651 N N . LEU A 1 88 ? -9.146 12.668 4.974 1.00 92.94 88 LEU A N 1
ATOM 652 C CA . LEU A 1 88 ? -10.142 11.604 5.181 1.00 92.94 88 LEU A CA 1
ATOM 653 C C . LEU A 1 88 ? -10.425 11.296 6.653 1.00 92.94 88 LEU A C 1
ATOM 655 O O . LEU A 1 88 ? -11.421 10.635 6.952 1.00 92.94 88 LEU A O 1
ATOM 659 N N . GLY A 1 89 ? -9.550 11.726 7.559 1.00 92.00 89 GLY A N 1
ATOM 660 C CA . GLY A 1 89 ? -9.674 11.480 8.989 1.00 92.00 89 GLY A CA 1
ATOM 661 C C . GLY A 1 89 ? -8.319 11.429 9.696 1.00 92.00 89 GLY A C 1
ATOM 662 O O . GLY A 1 89 ? -7.289 11.746 9.096 1.00 92.00 89 GLY A O 1
ATOM 663 N N . PRO A 1 90 ? -8.290 11.055 10.987 1.00 91.81 90 PRO A N 1
ATOM 664 C CA . PRO A 1 90 ? -7.038 10.951 11.720 1.00 91.81 90 PRO A CA 1
ATOM 665 C C . PRO A 1 90 ? -6.156 9.834 11.149 1.00 91.81 90 PRO A C 1
ATOM 667 O O . PRO A 1 90 ? -6.633 8.749 10.810 1.00 91.81 90 PRO A O 1
ATOM 670 N N . VAL A 1 91 ? -4.860 10.126 11.041 1.00 93.50 91 VAL A N 1
ATOM 671 C CA . VAL A 1 91 ? -3.897 9.311 10.293 1.00 93.50 91 VAL A CA 1
ATOM 672 C C . VAL A 1 91 ? -3.052 8.453 11.226 1.00 93.50 91 VAL A C 1
ATOM 674 O O . VAL A 1 91 ? -2.499 8.953 12.207 1.00 93.50 91 VAL A O 1
ATOM 677 N N . TRP A 1 92 ? -2.901 7.182 10.865 1.00 94.88 92 TRP A N 1
ATOM 678 C CA . TRP A 1 92 ? -1.888 6.272 11.390 1.00 94.88 92 TRP A CA 1
ATOM 679 C C . TRP A 1 92 ? -0.888 5.948 10.281 1.00 94.88 92 TRP A C 1
ATOM 681 O O . TRP A 1 92 ? -1.301 5.575 9.187 1.00 94.88 92 TRP A O 1
ATOM 691 N N . GLU A 1 93 ? 0.413 6.072 10.539 1.00 94.00 93 GLU A N 1
ATOM 692 C CA . GLU A 1 93 ? 1.451 5.823 9.536 1.00 94.00 93 GLU A CA 1
ATOM 693 C C . GLU A 1 93 ? 2.614 5.025 10.124 1.00 94.00 93 GLU A C 1
ATOM 695 O O . GLU A 1 93 ? 3.143 5.367 11.181 1.00 94.00 93 GLU A O 1
ATOM 700 N N . ASP A 1 94 ? 3.044 4.001 9.388 1.00 94.38 94 ASP A N 1
ATOM 701 C CA . ASP A 1 94 ? 4.213 3.195 9.701 1.00 94.38 94 ASP A CA 1
ATOM 702 C C . ASP A 1 94 ? 5.211 3.192 8.540 1.00 94.38 94 ASP A C 1
ATOM 704 O O . ASP A 1 94 ? 4.872 3.005 7.367 1.00 94.38 94 ASP A O 1
ATOM 708 N N . ARG A 1 95 ? 6.494 3.323 8.887 1.00 93.44 95 ARG A N 1
ATOM 709 C CA . ARG A 1 95 ? 7.595 3.011 7.970 1.00 93.44 95 ARG A CA 1
ATOM 710 C C . ARG A 1 95 ? 7.893 1.524 8.065 1.00 93.44 95 ARG A C 1
ATOM 712 O O . ARG A 1 95 ? 8.161 1.003 9.147 1.00 93.44 95 ARG A O 1
ATOM 719 N N . ILE A 1 96 ? 7.923 0.838 6.936 1.00 94.31 96 ILE A N 1
ATOM 720 C CA . ILE A 1 96 ? 8.002 -0.622 6.888 1.00 94.31 96 ILE A CA 1
ATOM 721 C C . ILE A 1 96 ? 9.454 -1.092 6.702 1.00 94.31 96 ILE A C 1
ATOM 723 O O . ILE A 1 96 ? 10.261 -0.418 6.059 1.00 94.31 96 ILE A O 1
ATOM 727 N N . GLY A 1 97 ? 9.803 -2.238 7.297 1.00 86.56 97 GLY A N 1
ATOM 728 C CA . GLY A 1 97 ? 11.142 -2.843 7.229 1.00 86.56 97 GLY A CA 1
ATOM 729 C C . GLY A 1 97 ? 12.152 -2.270 8.236 1.00 86.56 97 GLY A C 1
ATOM 730 O O . GLY A 1 97 ? 11.824 -1.352 8.981 1.00 86.56 97 GLY A O 1
ATOM 731 N N . PRO A 1 98 ? 13.380 -2.809 8.317 1.00 78.81 98 PRO A N 1
ATOM 732 C CA . PRO A 1 98 ? 14.411 -2.283 9.211 1.00 78.81 98 PRO A CA 1
ATOM 733 C C . PRO A 1 98 ? 14.896 -0.898 8.756 1.00 78.81 98 PRO A C 1
ATOM 735 O O . PRO A 1 98 ? 14.959 -0.608 7.560 1.00 78.81 98 PRO A O 1
ATOM 738 N N . ALA A 1 99 ? 15.271 -0.040 9.708 1.00 66.94 99 ALA A N 1
ATOM 739 C CA . ALA A 1 99 ? 16.058 1.147 9.388 1.00 66.94 99 ALA A CA 1
ATOM 740 C C . ALA A 1 99 ? 17.444 0.687 8.918 1.00 66.94 99 ALA A C 1
ATOM 742 O O . ALA A 1 99 ? 18.114 -0.046 9.636 1.00 66.94 99 ALA A O 1
ATOM 743 N N . GLN A 1 100 ? 17.849 1.073 7.709 1.00 60.31 100 GLN A N 1
ATOM 744 C CA . GLN A 1 100 ? 19.236 0.929 7.270 1.00 60.31 100 GLN A CA 1
ATOM 745 C C . GLN A 1 100 ? 19.962 2.244 7.542 1.00 60.31 100 GLN A C 1
ATOM 747 O O . GLN A 1 100 ? 19.403 3.311 7.274 1.00 60.31 100 GLN A O 1
ATOM 752 N N . ASP A 1 101 ? 21.200 2.149 8.027 1.00 51.66 101 ASP A N 1
ATOM 753 C CA . ASP A 1 101 ? 22.001 3.247 8.593 1.00 51.66 101 ASP A CA 1
ATOM 754 C C . ASP A 1 101 ? 22.271 4.435 7.646 1.00 51.66 101 ASP A C 1
ATOM 756 O O . ASP A 1 101 ? 22.869 5.419 8.067 1.00 51.66 101 ASP A O 1
ATOM 760 N N . ASN A 1 102 ? 21.810 4.398 6.387 1.00 50.91 102 ASN A N 1
ATOM 761 C CA . ASN A 1 102 ? 22.025 5.482 5.424 1.00 50.91 102 ASN A CA 1
ATOM 762 C C . ASN A 1 102 ? 20.822 5.870 4.535 1.00 50.91 102 ASN A C 1
ATOM 764 O O . ASN A 1 102 ? 20.982 6.732 3.676 1.00 50.91 102 ASN A O 1
ATOM 768 N N . GLN A 1 103 ? 19.627 5.281 4.704 1.00 55.41 103 GLN A N 1
ATOM 769 C CA . GLN A 1 103 ? 18.472 5.504 3.800 1.00 55.41 103 GLN A CA 1
ATOM 770 C C . GLN A 1 103 ? 17.112 5.422 4.527 1.00 55.41 103 GLN A C 1
ATOM 772 O O . GLN A 1 103 ? 16.213 4.672 4.146 1.00 55.41 103 GLN A O 1
ATOM 777 N N . ILE A 1 104 ? 16.913 6.215 5.588 1.00 54.53 104 ILE A N 1
ATOM 778 C CA . ILE A 1 104 ? 15.609 6.291 6.289 1.00 54.53 104 ILE A CA 1
ATOM 779 C C . ILE A 1 104 ? 14.474 6.693 5.322 1.00 54.53 104 ILE A C 1
ATOM 781 O O . ILE A 1 104 ? 13.339 6.238 5.477 1.00 54.53 104 ILE A O 1
ATOM 785 N N . SER A 1 105 ? 14.786 7.495 4.301 1.00 61.84 105 SER A N 1
ATOM 786 C CA . SER A 1 105 ? 13.820 8.049 3.347 1.00 61.84 105 SER A CA 1
ATOM 787 C C . SER A 1 105 ? 13.304 7.057 2.296 1.00 61.84 105 SER A C 1
ATOM 789 O O . SER A 1 105 ? 12.263 7.333 1.703 1.00 61.84 105 SER A O 1
ATOM 791 N N . ASP A 1 106 ? 13.957 5.908 2.085 1.00 75.94 106 ASP A N 1
ATOM 792 C CA . ASP A 1 106 ? 13.593 4.958 1.013 1.00 75.94 106 ASP A CA 1
ATOM 793 C C . ASP A 1 106 ? 12.713 3.792 1.454 1.00 75.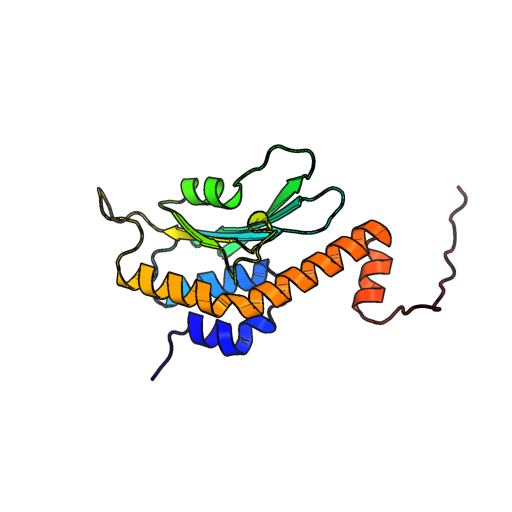94 106 ASP A C 1
ATOM 795 O O . ASP A 1 106 ? 12.295 2.959 0.646 1.00 75.94 106 ASP A O 1
ATOM 799 N N . ARG A 1 107 ? 12.376 3.745 2.741 1.00 87.38 107 ARG A N 1
ATOM 800 C CA . ARG A 1 107 ? 11.491 2.711 3.265 1.00 87.38 107 ARG A CA 1
ATOM 801 C C . ARG A 1 107 ? 10.069 2.892 2.730 1.00 87.38 107 ARG A C 1
ATOM 803 O O . ARG A 1 107 ? 9.584 4.029 2.685 1.00 87.38 107 ARG A O 1
ATOM 810 N N . PRO A 1 108 ? 9.375 1.790 2.384 1.00 93.56 108 PRO A N 1
ATOM 811 C CA . PRO A 1 108 ? 7.945 1.834 2.137 1.00 93.56 108 PRO A CA 1
ATOM 812 C C . PRO A 1 108 ? 7.228 2.483 3.318 1.00 93.56 108 PRO A C 1
ATOM 814 O O . PRO A 1 108 ? 7.529 2.186 4.477 1.00 93.56 108 PRO A O 1
ATOM 817 N N . VAL A 1 109 ? 6.283 3.362 3.017 1.00 94.81 109 VAL A N 1
ATOM 818 C CA . VAL A 1 109 ? 5.427 4.002 4.016 1.00 94.81 109 VAL A CA 1
ATOM 819 C C . VAL A 1 109 ? 4.013 3.496 3.799 1.00 94.81 109 VAL A C 1
ATOM 821 O O . VAL A 1 109 ? 3.490 3.620 2.690 1.00 94.81 109 VAL A O 1
ATOM 824 N N . LEU A 1 110 ? 3.419 2.915 4.837 1.00 97.12 110 LEU A N 1
ATOM 825 C CA . LEU A 1 110 ? 2.041 2.442 4.835 1.00 97.12 110 LEU A CA 1
ATOM 826 C C . LEU A 1 110 ? 1.239 3.291 5.820 1.00 97.12 110 LEU A C 1
ATOM 828 O O . LEU A 1 110 ? 1.582 3.367 6.998 1.00 97.12 110 LEU A O 1
ATOM 832 N N . GLY A 1 111 ? 0.184 3.929 5.329 1.00 96.81 111 GLY A N 1
ATOM 833 C CA . GLY A 1 111 ? -0.673 4.803 6.115 1.00 96.81 111 GLY A CA 1
ATOM 834 C C . GLY A 1 111 ? -2.144 4.434 5.994 1.00 96.81 111 GLY A C 1
ATOM 835 O O . GLY A 1 111 ? -2.583 3.905 4.973 1.00 96.81 111 GLY A O 1
ATOM 836 N N . TRP A 1 112 ? -2.905 4.762 7.030 1.00 97.56 112 TRP A N 1
ATOM 837 C CA . TRP A 1 112 ? -4.337 4.525 7.136 1.00 97.56 112 TRP A CA 1
ATOM 838 C C . TRP A 1 112 ? -5.028 5.761 7.702 1.00 97.56 112 TRP A C 1
ATOM 840 O O . TRP A 1 112 ? -4.529 6.382 8.640 1.00 97.56 112 TRP A O 1
ATOM 850 N N . ALA A 1 113 ? -6.181 6.106 7.142 1.00 96.06 113 ALA A N 1
ATOM 851 C CA . ALA A 1 113 ? -7.069 7.118 7.693 1.00 96.06 113 ALA A CA 1
ATOM 852 C C . ALA A 1 113 ? -8.236 6.410 8.373 1.00 96.06 113 ALA A C 1
ATOM 854 O O . ALA A 1 113 ? -8.880 5.555 7.758 1.00 96.06 113 ALA A O 1
ATOM 855 N N . GLY A 1 114 ? -8.484 6.743 9.637 1.00 93.38 114 GLY A N 1
ATOM 856 C CA . GLY A 1 114 ? -9.624 6.208 10.368 1.00 93.38 114 GLY A CA 1
ATOM 857 C C . GLY A 1 114 ? -10.847 7.120 10.316 1.00 93.38 114 GLY A C 1
ATOM 858 O O . GLY A 1 114 ? -10.751 8.315 10.033 1.00 93.38 114 GLY A O 1
ATOM 859 N N . ILE A 1 115 ? -12.012 6.560 10.615 1.00 89.19 115 ILE A N 1
ATOM 860 C CA . ILE A 1 115 ? -13.260 7.303 10.784 1.00 89.19 115 ILE A CA 1
ATOM 861 C C . ILE A 1 115 ? -13.254 7.891 12.198 1.00 89.19 115 ILE A C 1
ATOM 863 O O . ILE A 1 115 ? -13.084 7.177 13.183 1.00 89.19 115 ILE A O 1
ATOM 867 N N . ALA A 1 116 ? -13.396 9.212 12.315 1.00 71.56 116 ALA A N 1
ATOM 868 C CA . ALA A 1 116 ? -13.386 9.875 13.614 1.00 71.56 116 ALA A CA 1
ATOM 869 C C . ALA A 1 116 ? -14.625 9.487 14.443 1.00 71.56 116 ALA A C 1
ATOM 871 O O . ALA A 1 116 ? -15.755 9.810 14.075 1.00 71.56 116 ALA A O 1
ATOM 872 N N . ASN A 1 117 ? -14.410 8.867 15.603 1.00 62.41 117 ASN A N 1
ATOM 873 C CA . ASN A 1 117 ? -15.470 8.507 16.546 1.00 62.41 117 ASN A CA 1
ATOM 874 C C . ASN A 1 117 ? -15.766 9.672 17.51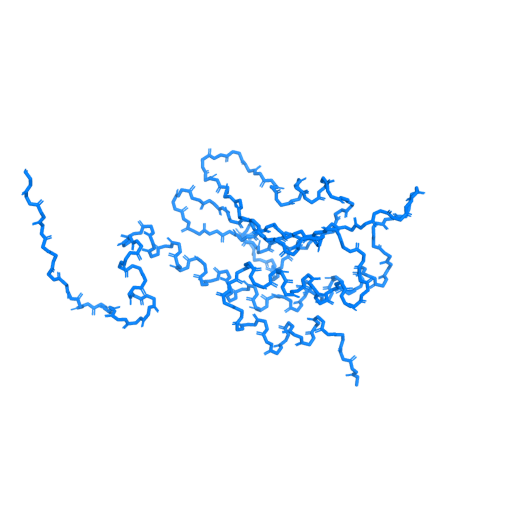2 1.00 62.41 117 ASN A C 1
ATOM 876 O O . ASN A 1 117 ? -15.536 9.571 18.715 1.00 62.41 117 ASN A O 1
ATOM 880 N N . GLY A 1 118 ? -16.258 10.802 16.992 1.00 53.16 118 GLY A N 1
ATOM 881 C CA . GLY A 1 118 ? -16.670 11.951 17.812 1.00 53.16 118 GLY A CA 1
ATOM 882 C C . GLY A 1 118 ? -15.535 12.657 18.577 1.00 53.16 118 GLY A C 1
ATOM 883 O O . GLY A 1 118 ? -14.355 12.350 18.430 1.00 53.16 118 GLY A O 1
ATOM 884 N N . ALA A 1 119 ? -15.897 13.683 19.354 1.00 41.62 119 ALA A N 1
ATOM 885 C CA . ALA A 1 119 ? -14.967 14.654 19.934 1.00 41.62 119 ALA A CA 1
ATOM 886 C C . ALA A 1 119 ? -13.994 14.039 20.965 1.00 41.62 119 ALA A C 1
ATOM 888 O O . ALA A 1 119 ? -14.294 13.973 22.154 1.00 41.62 119 ALA A O 1
ATOM 889 N N . GLY A 1 120 ? -12.799 13.652 20.509 1.00 49.62 120 GLY A N 1
ATOM 890 C CA . GLY A 1 120 ? -11.607 13.518 21.357 1.00 49.62 120 GLY A CA 1
ATOM 891 C C . GLY A 1 120 ? -10.997 12.121 21.501 1.00 49.62 120 GLY A C 1
ATOM 892 O O . GLY A 1 120 ? -9.914 12.019 22.073 1.00 49.62 120 GLY A O 1
ATOM 893 N N . ALA A 1 121 ? -11.609 11.060 20.973 1.00 53.38 121 ALA A N 1
ATOM 894 C CA . ALA A 1 121 ? -10.947 9.757 20.880 1.00 53.38 121 ALA A CA 1
ATOM 895 C C . ALA A 1 121 ? -10.143 9.692 19.570 1.00 53.38 121 ALA A C 1
ATOM 897 O O . ALA A 1 121 ? -10.672 10.002 18.503 1.00 53.38 121 ALA A O 1
ATOM 898 N N . GLY A 1 122 ? -8.857 9.330 19.639 1.00 63.31 122 GLY A N 1
ATOM 899 C CA . GLY A 1 122 ? -8.057 9.069 18.437 1.00 63.31 122 GLY A CA 1
ATOM 900 C C . GLY A 1 122 ? -8.756 8.061 17.514 1.00 63.31 122 GLY A C 1
ATOM 901 O O . GLY A 1 122 ? -9.521 7.229 17.992 1.00 63.31 122 GLY A O 1
ATOM 902 N N . ALA A 1 123 ? -8.500 8.133 16.202 1.00 71.31 123 ALA A N 1
ATOM 903 C CA . ALA A 1 123 ? -9.148 7.261 15.207 1.00 71.31 123 ALA A CA 1
ATOM 904 C C . ALA A 1 123 ? -9.023 5.762 15.499 1.00 71.31 123 ALA A C 1
ATOM 906 O O . ALA A 1 123 ? -9.860 4.994 15.041 1.00 71.31 123 ALA A O 1
ATOM 907 N N . PHE A 1 124 ? -7.968 5.370 16.217 1.00 87.12 124 PHE A N 1
ATOM 908 C CA . PHE A 1 124 ? -7.665 3.985 16.527 1.00 87.12 124 PHE A CA 1
ATOM 909 C C . PHE A 1 124 ? -7.502 3.801 18.036 1.00 87.12 124 PHE A C 1
ATOM 911 O O . PHE A 1 124 ? -6.632 4.414 18.663 1.00 87.12 124 PHE A O 1
ATOM 918 N N . GLY A 1 125 ? -8.333 2.946 18.622 1.00 88.56 125 GLY A N 1
ATOM 919 C CA . GLY A 1 125 ? -8.193 2.465 19.986 1.00 88.56 125 GLY A CA 1
ATOM 920 C C . GLY A 1 125 ? -6.982 1.533 20.154 1.00 88.56 125 GLY A C 1
ATOM 921 O O . GLY A 1 125 ? -6.345 1.131 19.178 1.00 88.56 125 GLY A O 1
ATOM 922 N N . PRO A 1 126 ? -6.649 1.134 21.395 1.00 89.69 126 PRO A N 1
ATOM 923 C CA . PRO A 1 126 ? -5.447 0.343 21.677 1.00 89.69 126 PRO A CA 1
ATOM 924 C C . PRO A 1 126 ? -5.362 -0.994 20.927 1.00 89.69 126 PRO A C 1
ATOM 926 O O . PRO A 1 126 ? -4.268 -1.404 20.544 1.00 89.69 126 PRO A O 1
ATOM 929 N N . ALA A 1 127 ? -6.498 -1.667 20.715 1.00 89.19 127 ALA A N 1
ATOM 930 C CA . ALA A 1 127 ? -6.557 -2.932 19.982 1.00 89.19 127 ALA A CA 1
ATOM 931 C C . ALA A 1 127 ? -6.284 -2.734 18.481 1.00 89.19 127 ALA A C 1
ATOM 933 O O . ALA A 1 127 ? -5.445 -3.428 17.913 1.00 89.19 127 ALA A O 1
ATOM 934 N N . GLU A 1 128 ? -6.915 -1.732 17.867 1.00 92.00 128 GLU A N 1
ATOM 935 C CA . GLU A 1 128 ? -6.732 -1.380 16.453 1.00 92.00 128 GLU A CA 1
ATOM 936 C C . GLU A 1 128 ? -5.289 -0.927 16.189 1.00 92.00 128 GLU A C 1
ATOM 938 O O . GLU A 1 128 ? -4.632 -1.419 15.276 1.00 92.00 128 GLU A O 1
ATOM 943 N N . ALA A 1 129 ? -4.741 -0.076 17.062 1.00 92.12 129 ALA A N 1
ATOM 944 C CA . ALA A 1 129 ? -3.332 0.315 17.047 1.00 92.12 129 ALA A CA 1
ATOM 945 C C . ALA A 1 129 ? -2.374 -0.872 17.280 1.00 92.12 129 ALA A C 1
ATOM 947 O O . ALA A 1 129 ? -1.222 -0.857 16.842 1.00 92.12 129 ALA A O 1
ATOM 948 N N . GLY A 1 130 ? -2.811 -1.902 18.011 1.00 93.62 130 GLY A N 1
ATOM 949 C CA . GLY A 1 130 ? -2.097 -3.171 18.148 1.00 93.62 130 GLY A CA 1
ATOM 950 C C . GLY A 1 130 ? -2.009 -3.905 16.814 1.00 93.62 130 GLY A C 1
ATOM 951 O O . GLY A 1 130 ? -0.903 -4.185 16.352 1.00 93.62 130 GLY A O 1
ATOM 952 N N . LEU A 1 131 ? -3.156 -4.124 16.166 1.00 94.56 131 LEU A N 1
ATOM 953 C CA . LEU A 1 131 ? -3.221 -4.805 14.875 1.00 94.56 131 LEU A CA 1
ATOM 954 C C . LEU A 1 131 ? -2.446 -4.051 13.789 1.00 94.56 131 LEU A C 1
ATOM 956 O O . LEU A 1 131 ? -1.691 -4.671 13.049 1.00 94.56 131 LEU A O 1
ATOM 960 N N . LEU A 1 132 ? -2.570 -2.721 13.709 1.00 95.94 132 LEU A N 1
ATOM 961 C CA . LEU A 1 132 ? -1.850 -1.917 12.713 1.00 95.94 132 LEU A CA 1
ATOM 962 C C . LEU A 1 132 ? -0.324 -2.041 12.853 1.00 95.94 132 LEU A C 1
ATOM 964 O O . LEU A 1 132 ? 0.372 -2.165 11.845 1.00 95.94 132 LEU A O 1
ATOM 968 N N . ARG A 1 133 ? 0.200 -2.117 14.084 1.00 95.50 133 ARG A N 1
ATOM 969 C CA . ARG A 1 133 ? 1.631 -2.381 14.318 1.00 95.50 133 ARG A CA 1
ATOM 970 C C . ARG A 1 133 ? 2.047 -3.780 13.876 1.00 95.50 133 ARG A C 1
ATOM 972 O O . ARG A 1 133 ? 3.137 -3.950 13.330 1.00 95.50 133 ARG A O 1
ATOM 979 N N . GLU A 1 134 ? 1.207 -4.788 14.103 1.00 96.50 134 GLU A N 1
ATOM 980 C CA . GLU A 1 134 ? 1.471 -6.143 13.611 1.00 96.50 134 GLU A CA 1
ATOM 981 C C . GLU A 1 134 ? 1.432 -6.190 12.082 1.00 96.50 134 GLU A C 1
ATOM 983 O O . GLU A 1 134 ? 2.362 -6.704 11.467 1.00 96.50 134 GLU A O 1
ATOM 988 N N . VAL A 1 135 ? 0.436 -5.561 11.459 1.00 97.38 135 VAL A N 1
ATOM 989 C CA . VAL A 1 135 ? 0.342 -5.395 10.003 1.00 97.38 135 VAL A CA 1
ATOM 990 C C . VAL A 1 135 ? 1.612 -4.756 9.456 1.00 97.38 135 VAL A C 1
ATOM 992 O O . VAL A 1 135 ? 2.213 -5.301 8.533 1.00 97.38 135 VAL A O 1
ATOM 995 N N . ALA A 1 136 ? 2.077 -3.654 10.048 1.00 96.12 136 ALA A N 1
ATOM 996 C CA . ALA A 1 136 ? 3.306 -2.992 9.627 1.00 96.12 136 ALA A CA 1
ATOM 997 C C . ALA A 1 136 ? 4.534 -3.913 9.740 1.00 96.12 136 ALA A C 1
ATOM 999 O O . ALA A 1 136 ? 5.381 -3.959 8.842 1.00 96.12 136 ALA A O 1
ATOM 1000 N N . ARG A 1 137 ? 4.618 -4.701 10.817 1.00 95.12 137 ARG A N 1
ATOM 1001 C CA . ARG A 1 137 ? 5.686 -5.686 11.011 1.00 95.12 137 ARG A CA 1
ATOM 1002 C C . ARG A 1 137 ? 5.652 -6.782 9.941 1.00 95.12 137 ARG A C 1
ATOM 1004 O O . ARG A 1 137 ? 6.688 -7.069 9.342 1.00 95.12 137 ARG A O 1
ATOM 1011 N N . PHE A 1 138 ? 4.492 -7.389 9.700 1.00 96.38 138 PHE A N 1
ATOM 1012 C CA . PHE A 1 138 ? 4.346 -8.514 8.771 1.00 96.38 138 PHE A CA 1
ATOM 1013 C C . PHE A 1 138 ? 4.344 -8.083 7.297 1.00 96.38 138 PHE A C 1
ATOM 1015 O O . PHE A 1 138 ? 4.754 -8.856 6.435 1.00 96.38 138 PHE A O 1
ATOM 1022 N N . ALA A 1 139 ? 4.015 -6.825 6.995 1.00 97.06 139 ALA A N 1
ATOM 1023 C CA . ALA A 1 139 ? 4.116 -6.263 5.649 1.00 97.06 139 ALA A CA 1
ATOM 1024 C C . ALA A 1 139 ? 5.565 -6.067 5.165 1.00 97.06 139 ALA A C 1
ATOM 1026 O O . ALA A 1 139 ? 5.779 -5.833 3.976 1.00 97.06 139 ALA A O 1
ATOM 1027 N N . GLY A 1 140 ? 6.563 -6.198 6.049 1.00 94.94 140 GLY A N 1
ATOM 1028 C CA . GLY A 1 140 ? 7.989 -6.037 5.750 1.00 94.94 140 GLY A CA 1
ATOM 1029 C C . GLY A 1 140 ? 8.471 -6.779 4.506 1.00 94.94 140 GLY A C 1
ATOM 1030 O O . GLY A 1 140 ? 8.935 -6.162 3.547 1.00 94.94 140 GLY A O 1
ATOM 1031 N N . ALA A 1 141 ? 8.361 -8.105 4.524 1.00 93.88 141 ALA A N 1
ATOM 1032 C CA . ALA A 1 141 ? 8.829 -8.959 3.437 1.00 93.88 141 ALA A CA 1
ATOM 1033 C C . ALA A 1 141 ? 8.070 -8.739 2.110 1.00 93.88 141 ALA A C 1
ATOM 1035 O O . ALA A 1 141 ? 8.734 -8.491 1.096 1.00 93.88 141 ALA A O 1
ATOM 1036 N N . PRO A 1 142 ? 6.720 -8.768 2.066 1.00 96.00 142 PRO A N 1
ATOM 1037 C CA . PRO A 1 142 ? 6.006 -8.579 0.805 1.00 96.00 142 PRO A CA 1
ATOM 1038 C C . PRO A 1 142 ? 6.200 -7.172 0.222 1.00 96.00 142 PRO A C 1
ATOM 1040 O O . PRO A 1 142 ? 6.371 -7.040 -0.991 1.00 96.00 142 PRO A O 1
ATOM 1043 N N . LEU A 1 143 ? 6.265 -6.120 1.051 1.00 95.62 143 LEU A N 1
ATOM 1044 C CA . LEU A 1 143 ? 6.531 -4.767 0.553 1.00 95.62 143 LEU A CA 1
ATOM 1045 C C . LEU A 1 143 ? 7.970 -4.586 0.068 1.00 95.62 143 LEU A C 1
ATOM 1047 O O . LEU A 1 143 ? 8.175 -3.867 -0.906 1.00 95.62 143 LEU A O 1
ATOM 1051 N N . ALA A 1 144 ? 8.955 -5.258 0.668 1.00 92.31 144 ALA A N 1
ATOM 1052 C CA . ALA A 1 144 ? 10.318 -5.264 0.138 1.00 92.31 144 ALA A CA 1
ATOM 1053 C C . ALA A 1 144 ? 10.377 -5.916 -1.256 1.00 92.31 144 ALA A C 1
ATOM 1055 O O . ALA A 1 144 ? 10.991 -5.367 -2.173 1.00 92.31 144 ALA A O 1
ATOM 1056 N N . ALA A 1 145 ? 9.689 -7.048 -1.442 1.00 92.62 145 ALA A N 1
ATOM 1057 C CA . ALA A 1 145 ? 9.601 -7.719 -2.738 1.00 92.62 145 ALA A CA 1
ATOM 1058 C C . ALA A 1 145 ? 8.889 -6.851 -3.793 1.00 92.62 145 ALA A C 1
ATOM 1060 O O . ALA A 1 145 ? 9.365 -6.735 -4.926 1.00 92.62 145 ALA A O 1
ATOM 1061 N N . LEU A 1 146 ? 7.783 -6.198 -3.420 1.00 94.12 146 LEU A N 1
ATOM 1062 C CA . LEU A 1 146 ? 7.069 -5.261 -4.291 1.00 94.12 146 LEU A CA 1
ATOM 1063 C C . LEU A 1 146 ? 7.936 -4.052 -4.653 1.00 94.12 146 LEU A C 1
ATOM 1065 O O . LEU A 1 146 ? 8.082 -3.751 -5.834 1.00 94.12 146 LEU A O 1
ATOM 1069 N N . ALA A 1 147 ? 8.576 -3.412 -3.674 1.00 91.19 147 ALA A N 1
ATOM 1070 C CA . ALA A 1 147 ? 9.458 -2.271 -3.908 1.00 91.19 147 ALA A CA 1
ATOM 1071 C C . ALA A 1 147 ? 10.606 -2.619 -4.867 1.00 91.19 147 ALA A C 1
ATOM 1073 O O . ALA A 1 147 ? 10.879 -1.866 -5.800 1.00 91.19 147 ALA A O 1
ATOM 1074 N N . ALA A 1 148 ? 11.229 -3.791 -4.707 1.00 90.38 148 ALA A N 1
ATOM 1075 C CA . ALA A 1 148 ? 12.281 -4.254 -5.610 1.00 90.38 148 ALA A CA 1
ATOM 1076 C C . ALA A 1 148 ? 11.774 -4.463 -7.050 1.00 90.38 148 ALA A C 1
ATOM 1078 O O . ALA A 1 148 ? 12.464 -4.110 -8.012 1.00 90.38 148 ALA A O 1
ATOM 1079 N N . ARG A 1 149 ? 10.559 -5.007 -7.218 1.00 91.31 149 ARG A N 1
ATOM 1080 C CA . ARG A 1 149 ? 9.924 -5.171 -8.536 1.00 91.31 149 ARG A CA 1
ATOM 1081 C C . ARG A 1 149 ? 9.613 -3.826 -9.188 1.00 91.31 149 ARG A C 1
ATOM 1083 O O . ARG A 1 149 ? 9.958 -3.646 -10.355 1.00 91.31 149 ARG A O 1
ATOM 1090 N N . GLU A 1 150 ? 9.039 -2.884 -8.442 1.00 91.56 150 GLU A N 1
ATOM 1091 C CA . GLU A 1 150 ? 8.735 -1.536 -8.941 1.00 91.56 150 GLU A CA 1
ATOM 1092 C C . GLU A 1 150 ? 10.009 -0.771 -9.315 1.00 91.56 150 GLU A C 1
ATOM 1094 O O . GLU A 1 150 ? 10.067 -0.144 -10.371 1.00 91.56 150 GLU A O 1
ATOM 1099 N N . ALA A 1 151 ? 11.066 -0.880 -8.505 1.00 89.06 151 ALA A N 1
ATOM 1100 C CA . ALA A 1 151 ? 12.358 -0.273 -8.796 1.00 89.06 151 ALA A CA 1
ATOM 1101 C C . ALA A 1 151 ? 12.982 -0.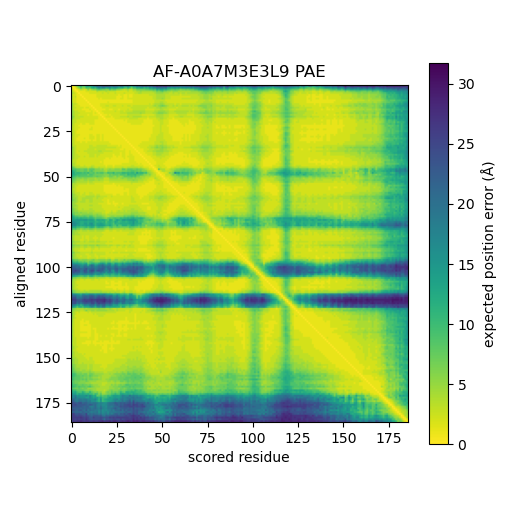834 -10.082 1.00 89.06 151 ALA A C 1
ATOM 1103 O O . ALA A 1 151 ? 13.426 -0.077 -10.948 1.00 89.06 151 ALA A O 1
ATOM 1104 N N . LYS A 1 152 ? 12.965 -2.163 -10.245 1.00 89.62 152 LYS A N 1
ATOM 1105 C CA . LYS A 1 152 ? 13.431 -2.826 -11.469 1.00 89.62 152 LYS A CA 1
ATOM 1106 C C . LYS A 1 152 ? 12.620 -2.379 -12.686 1.00 89.62 152 LYS A C 1
ATOM 1108 O O . LYS A 1 152 ? 13.211 -2.083 -13.724 1.00 89.62 152 LYS A O 1
ATOM 1113 N N . ALA A 1 153 ? 11.293 -2.341 -12.576 1.00 90.56 153 ALA A N 1
ATOM 1114 C CA . ALA A 1 153 ? 10.424 -1.918 -13.668 1.00 90.56 153 ALA A CA 1
ATOM 1115 C C . ALA A 1 153 ? 10.706 -0.465 -14.072 1.00 90.56 153 ALA A C 1
ATOM 1117 O O . ALA A 1 153 ? 10.930 -0.201 -15.252 1.00 90.56 153 ALA A O 1
ATOM 1118 N N . ALA A 1 154 ? 10.802 0.441 -13.096 1.00 89.12 154 ALA A N 1
ATOM 1119 C CA . ALA A 1 154 ? 11.083 1.852 -13.327 1.00 89.12 154 ALA A CA 1
ATOM 1120 C C . ALA A 1 154 ? 12.430 2.074 -14.034 1.00 89.12 154 ALA A C 1
ATOM 1122 O O . ALA A 1 154 ? 12.493 2.819 -15.010 1.00 89.12 154 ALA A O 1
ATOM 1123 N N . LEU A 1 155 ? 13.494 1.388 -13.601 1.00 89.81 155 LEU A N 1
ATOM 1124 C CA . LEU A 1 155 ? 14.803 1.464 -14.257 1.00 89.81 155 LEU A CA 1
ATOM 1125 C C . LEU A 1 155 ? 14.748 0.938 -15.697 1.00 89.81 155 LEU A C 1
ATOM 1127 O O . LEU A 1 155 ? 15.243 1.587 -16.617 1.00 89.81 155 LEU A O 1
ATOM 1131 N N . LEU A 1 156 ? 14.128 -0.224 -15.919 1.00 90.75 156 LEU A N 1
ATOM 1132 C CA . LEU A 1 156 ? 14.032 -0.794 -17.263 1.00 90.75 156 LEU A CA 1
ATOM 1133 C C . LEU A 1 156 ? 13.220 0.105 -18.200 1.00 90.75 156 LEU A C 1
ATOM 1135 O O . LEU A 1 156 ? 13.624 0.298 -19.343 1.00 90.75 156 LEU A O 1
ATOM 1139 N N . GLU A 1 157 ? 12.106 0.672 -17.734 1.00 90.81 157 GLU A N 1
ATOM 1140 C CA . GLU A 1 157 ? 11.304 1.595 -18.540 1.00 90.81 157 GLU A CA 1
ATOM 1141 C C . GLU A 1 157 ? 12.061 2.886 -18.860 1.00 90.81 157 GLU A C 1
ATOM 1143 O O . GLU A 1 157 ? 12.038 3.314 -20.014 1.00 90.81 157 GLU A O 1
ATOM 1148 N N . ALA A 1 158 ? 12.774 3.460 -17.886 1.00 88.06 158 ALA A N 1
ATOM 1149 C CA . ALA A 1 158 ? 13.540 4.691 -18.073 1.00 88.06 158 ALA A CA 1
ATOM 1150 C C . ALA A 1 158 ? 14.658 4.544 -19.116 1.00 88.06 158 ALA A C 1
ATOM 1152 O O . ALA A 1 158 ? 14.875 5.453 -19.915 1.00 88.06 158 ALA A O 1
ATOM 1153 N N . TYR A 1 159 ? 15.363 3.406 -19.118 1.00 87.50 159 TYR A N 1
ATOM 1154 C CA . TYR A 1 159 ? 16.553 3.219 -19.955 1.00 87.50 159 TYR A CA 1
ATOM 1155 C C . TYR A 1 159 ? 16.305 2.443 -21.252 1.00 87.50 159 TYR A C 1
ATOM 1157 O O . TYR A 1 159 ? 17.018 2.659 -22.229 1.00 87.50 159 TYR A O 1
ATOM 1165 N N . LEU A 1 160 ? 15.324 1.536 -21.289 1.00 88.31 160 LEU A N 1
ATOM 1166 C CA . LEU A 1 160 ? 15.041 0.707 -22.471 1.00 88.31 160 LEU A CA 1
ATOM 1167 C C . LEU A 1 160 ? 13.757 1.123 -23.202 1.00 88.31 160 LEU A C 1
ATOM 1169 O O . LEU A 1 160 ? 13.505 0.655 -24.316 1.00 88.31 160 LEU A O 1
ATOM 1173 N N . GLY A 1 161 ? 12.927 1.958 -22.574 1.00 89.00 161 GLY A N 1
ATOM 1174 C CA . GLY A 1 161 ? 11.567 2.238 -23.017 1.00 89.00 161 GLY A CA 1
ATOM 1175 C C . GLY A 1 161 ? 10.597 1.093 -22.701 1.00 89.00 161 GLY A C 1
ATOM 1176 O O . GLY A 1 161 ? 10.972 -0.074 -22.553 1.00 89.00 161 GLY A O 1
ATOM 1177 N N . ARG A 1 162 ? 9.302 1.421 -22.630 1.00 87.88 162 ARG A N 1
ATOM 1178 C CA . ARG A 1 162 ? 8.238 0.521 -22.144 1.00 87.88 162 ARG A CA 1
ATOM 1179 C C . ARG A 1 162 ? 8.167 -0.832 -22.863 1.00 87.88 162 ARG A C 1
ATOM 1181 O O . ARG A 1 162 ? 8.032 -1.868 -22.218 1.00 87.88 162 ARG A O 1
ATOM 1188 N N . ARG A 1 163 ? 8.288 -0.846 -24.196 1.00 88.00 163 ARG A N 1
ATOM 1189 C CA . ARG A 1 163 ? 8.206 -2.079 -25.004 1.00 88.00 163 ARG A CA 1
ATOM 1190 C C . ARG A 1 163 ? 9.354 -3.045 -24.701 1.00 88.00 163 ARG A C 1
ATOM 1192 O O . ARG A 1 163 ? 9.117 -4.229 -24.468 1.00 88.00 163 ARG A O 1
ATOM 1199 N N . SER A 1 164 ? 10.588 -2.551 -24.718 1.00 87.94 164 SER A N 1
ATOM 1200 C CA . SER A 1 164 ? 11.780 -3.367 -24.472 1.00 87.94 164 SER A CA 1
ATOM 1201 C C . SER A 1 164 ? 11.836 -3.827 -23.017 1.00 87.94 164 SER A C 1
ATOM 1203 O O . SER A 1 164 ? 12.119 -4.995 -22.754 1.00 87.94 164 SER A O 1
ATOM 1205 N N . ALA A 1 165 ? 11.473 -2.942 -22.081 1.00 88.62 165 ALA A N 1
ATOM 1206 C CA . ALA A 1 165 ? 11.359 -3.259 -20.663 1.00 88.62 165 ALA A CA 1
ATOM 1207 C C . ALA A 1 165 ? 10.399 -4.431 -20.411 1.00 88.62 165 ALA A C 1
ATOM 1209 O O . ALA A 1 165 ? 10.790 -5.397 -19.759 1.00 88.62 165 ALA A O 1
ATOM 1210 N N . ALA A 1 166 ? 9.188 -4.396 -20.982 1.00 87.44 166 ALA A N 1
ATOM 1211 C CA . ALA A 1 166 ? 8.198 -5.463 -20.824 1.00 87.44 166 ALA A CA 1
ATOM 1212 C C . ALA A 1 166 ? 8.729 -6.831 -21.289 1.00 87.44 166 ALA A C 1
ATOM 1214 O O . ALA A 1 166 ? 8.532 -7.847 -20.623 1.00 87.44 166 ALA A O 1
ATOM 1215 N N . ARG A 1 167 ? 9.470 -6.864 -22.401 1.00 85.12 167 ARG A N 1
ATOM 1216 C CA . ARG A 1 167 ? 10.053 -8.104 -22.935 1.00 85.12 167 ARG A CA 1
ATOM 1217 C C . ARG A 1 167 ? 11.209 -8.634 -22.094 1.00 85.12 167 ARG A C 1
ATOM 1219 O O . ARG A 1 167 ? 11.296 -9.843 -21.902 1.00 85.12 167 ARG A O 1
ATOM 1226 N N . VAL A 1 168 ? 12.070 -7.758 -21.575 1.00 88.00 168 VAL A N 1
ATOM 1227 C CA . VAL A 1 168 ? 13.140 -8.148 -20.639 1.00 88.00 168 VAL A CA 1
ATOM 1228 C C . VAL A 1 168 ? 12.544 -8.679 -19.335 1.00 88.00 168 VAL A C 1
ATOM 1230 O O . VAL A 1 168 ? 12.992 -9.703 -18.826 1.00 88.00 168 VAL A O 1
ATOM 1233 N N . GLN A 1 169 ? 11.504 -8.028 -18.806 1.00 86.25 169 GLN A N 1
ATOM 1234 C CA . GLN A 1 169 ? 10.809 -8.490 -17.601 1.00 86.25 169 GLN A CA 1
ATOM 1235 C C . GLN A 1 169 ? 10.159 -9.865 -17.798 1.00 86.25 169 GLN A C 1
ATOM 1237 O O . GLN A 1 169 ? 10.242 -10.698 -16.900 1.00 86.25 169 GLN A O 1
ATOM 1242 N N . ALA A 1 170 ? 9.593 -10.125 -18.980 1.00 87.25 170 ALA A N 1
ATOM 1243 C CA . ALA A 1 170 ? 9.036 -11.424 -19.356 1.00 87.25 170 ALA A CA 1
ATOM 1244 C C . ALA A 1 170 ? 10.098 -12.495 -19.691 1.00 87.25 170 ALA A C 1
ATOM 1246 O O . ALA A 1 170 ? 9.741 -13.620 -20.028 1.00 87.25 170 ALA A O 1
ATOM 1247 N N . GLY A 1 171 ? 11.395 -12.159 -19.655 1.00 84.88 171 GLY A N 1
ATOM 1248 C CA . GLY A 1 171 ? 12.484 -13.072 -20.019 1.00 84.88 171 GLY A CA 1
ATOM 1249 C C . GLY A 1 171 ? 12.629 -13.333 -21.524 1.00 84.88 171 GLY A C 1
ATOM 1250 O O . GLY A 1 171 ? 13.431 -14.170 -21.924 1.00 84.88 171 GLY A O 1
ATOM 1251 N N . ALA A 1 172 ? 11.894 -12.610 -22.374 1.00 78.06 172 ALA A N 1
ATOM 1252 C CA . ALA A 1 172 ? 11.917 -12.765 -23.831 1.00 78.06 172 ALA A CA 1
ATOM 1253 C C . ALA A 1 172 ? 13.122 -12.081 -24.508 1.00 78.06 172 ALA A C 1
ATOM 1255 O O . ALA A 1 172 ? 13.348 -12.265 -25.703 1.00 78.06 172 ALA A O 1
ATOM 1256 N N . LEU A 1 173 ? 13.867 -11.255 -23.768 1.00 71.94 173 LEU A N 1
ATOM 1257 C CA . LEU A 1 173 ? 15.119 -10.635 -24.198 1.00 71.94 173 LEU A CA 1
ATOM 1258 C C . LEU A 1 173 ? 16.160 -10.795 -23.087 1.00 71.94 173 LEU A C 1
ATOM 1260 O O . LEU A 1 173 ? 15.923 -10.393 -21.948 1.00 71.94 173 LEU A O 1
ATOM 1264 N N . ALA A 1 174 ? 17.322 -11.343 -23.437 1.00 74.50 174 ALA A N 1
ATOM 1265 C CA . ALA A 1 174 ? 18.479 -11.476 -22.555 1.00 74.50 174 ALA A CA 1
ATOM 1266 C C . ALA A 1 174 ? 19.716 -10.817 -23.184 1.00 74.50 174 ALA A C 1
ATOM 1268 O O . ALA A 1 174 ? 19.729 -10.486 -24.374 1.00 74.50 174 ALA A O 1
ATOM 1269 N N . ARG A 1 175 ? 20.782 -10.626 -22.397 1.00 72.56 175 ARG A N 1
ATOM 1270 C CA . ARG A 1 175 ? 22.047 -10.061 -22.894 1.00 72.56 175 ARG A CA 1
ATOM 1271 C C . ARG A 1 175 ? 22.550 -10.868 -24.100 1.00 72.56 175 ARG A C 1
ATOM 1273 O O . ARG A 1 175 ? 22.651 -12.085 -24.016 1.00 72.56 175 ARG A O 1
ATOM 1280 N N . GLY A 1 176 ? 22.861 -10.183 -25.201 1.00 72.31 176 GLY A N 1
ATOM 1281 C CA . GLY A 1 176 ? 23.269 -10.811 -26.467 1.00 72.31 176 GLY A CA 1
ATOM 1282 C C . GLY A 1 176 ? 22.122 -11.084 -27.449 1.00 72.31 176 GLY A C 1
ATOM 1283 O O . GLY A 1 176 ? 22.381 -11.503 -28.571 1.00 72.31 176 GLY A O 1
ATOM 1284 N N . THR A 1 177 ? 20.872 -10.802 -27.069 1.00 72.38 177 THR A N 1
ATOM 1285 C CA . THR A 1 177 ? 19.712 -10.890 -27.973 1.00 72.38 177 THR A CA 1
ATOM 1286 C C . THR A 1 177 ? 19.519 -9.558 -28.705 1.00 72.38 177 THR A C 1
ATOM 1288 O O . THR A 1 177 ? 19.452 -8.514 -28.057 1.00 72.38 177 THR A O 1
ATOM 1291 N N . GLY A 1 178 ? 19.426 -9.583 -30.038 1.00 69.88 178 GLY A N 1
ATOM 1292 C CA . GLY A 1 178 ? 19.150 -8.409 -30.880 1.00 69.88 178 GLY A CA 1
ATOM 1293 C C . GLY A 1 178 ? 17.755 -8.442 -31.517 1.00 69.88 178 GLY A C 1
ATOM 1294 O O . GLY A 1 178 ? 17.128 -9.495 -31.606 1.00 69.88 178 GLY A O 1
ATOM 1295 N N . GLU A 1 179 ? 17.272 -7.289 -31.984 1.00 68.94 179 GLU A N 1
ATOM 1296 C CA . GLU A 1 179 ? 16.026 -7.139 -32.751 1.00 68.94 179 GLU A CA 1
ATOM 1297 C C . GLU A 1 179 ? 16.267 -6.234 -33.960 1.00 68.94 179 GLU A C 1
ATOM 1299 O O . GLU A 1 179 ? 16.938 -5.207 -33.858 1.00 68.94 179 GLU A O 1
ATOM 1304 N N . THR A 1 180 ? 15.682 -6.590 -35.104 1.00 74.69 180 THR A N 1
ATOM 1305 C CA . THR A 1 180 ? 15.634 -5.710 -36.274 1.00 74.69 180 THR A CA 1
ATOM 1306 C C . THR A 1 180 ? 14.467 -4.738 -36.131 1.00 74.69 180 THR A C 1
ATOM 1308 O O . THR A 1 180 ? 13.306 -5.125 -36.255 1.00 74.69 180 THR A O 1
ATOM 1311 N N . ILE A 1 181 ? 14.773 -3.463 -35.901 1.00 74.88 181 ILE A N 1
ATOM 1312 C CA . ILE A 1 181 ? 13.778 -2.388 -35.879 1.00 74.88 181 ILE A CA 1
ATOM 1313 C C . ILE A 1 181 ? 13.633 -1.843 -37.303 1.00 74.88 181 ILE A C 1
ATOM 1315 O O . ILE A 1 181 ? 14.599 -1.356 -37.888 1.00 74.88 181 ILE A O 1
ATOM 1319 N N . ARG A 1 182 ? 12.425 -1.915 -37.876 1.00 73.31 182 ARG A N 1
ATOM 1320 C CA . ARG A 1 182 ? 12.118 -1.235 -39.142 1.00 73.31 182 ARG A CA 1
ATOM 1321 C C . ARG A 1 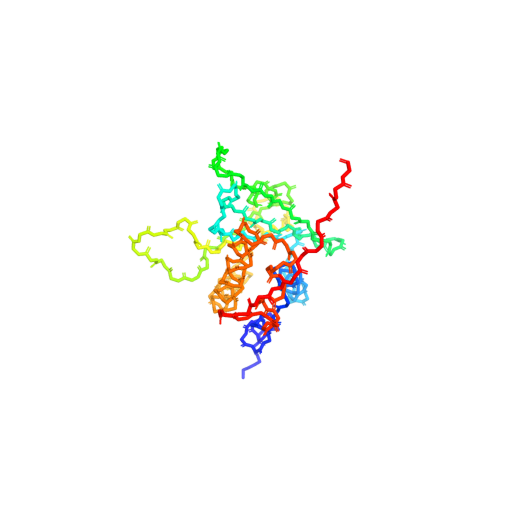182 ? 11.892 0.248 -38.863 1.00 73.31 182 ARG A C 1
ATOM 1323 O O . ARG A 1 182 ? 10.897 0.605 -38.240 1.00 73.31 182 ARG A O 1
ATOM 1330 N N . ALA A 1 183 ? 12.814 1.094 -39.311 1.00 76.62 183 ALA A N 1
ATOM 1331 C CA . ALA A 1 183 ? 12.629 2.538 -39.271 1.00 76.62 183 ALA A CA 1
ATOM 1332 C C . ALA A 1 183 ? 11.597 2.966 -40.327 1.00 76.62 183 ALA A C 1
ATOM 1334 O O . ALA A 1 183 ? 11.662 2.519 -41.473 1.00 76.62 183 ALA A O 1
ATOM 1335 N N . ALA A 1 184 ? 10.659 3.832 -39.943 1.00 75.81 184 ALA A N 1
ATOM 1336 C CA . ALA A 1 184 ? 9.851 4.580 -40.896 1.00 75.81 184 ALA A CA 1
ATOM 1337 C C . ALA A 1 184 ? 10.647 5.827 -41.293 1.00 75.81 184 ALA A C 1
ATOM 1339 O O . ALA A 1 184 ? 10.901 6.689 -40.454 1.00 75.81 184 ALA A O 1
ATOM 1340 N N . LEU A 1 185 ? 11.082 5.887 -42.548 1.00 68.62 185 LEU A N 1
ATOM 1341 C CA . LEU A 1 185 ? 11.583 7.119 -43.149 1.00 68.62 185 LEU A CA 1
ATOM 1342 C C . LEU A 1 185 ? 10.352 7.857 -43.695 1.00 68.62 185 LEU A C 1
ATOM 1344 O O . LEU A 1 185 ? 9.676 7.314 -44.572 1.00 68.62 185 LEU A O 1
ATOM 1348 N N . LEU A 1 186 ? 10.026 9.016 -43.115 1.00 57.16 186 LEU A N 1
ATOM 1349 C CA . LEU A 1 186 ? 9.015 9.956 -43.617 1.00 57.16 186 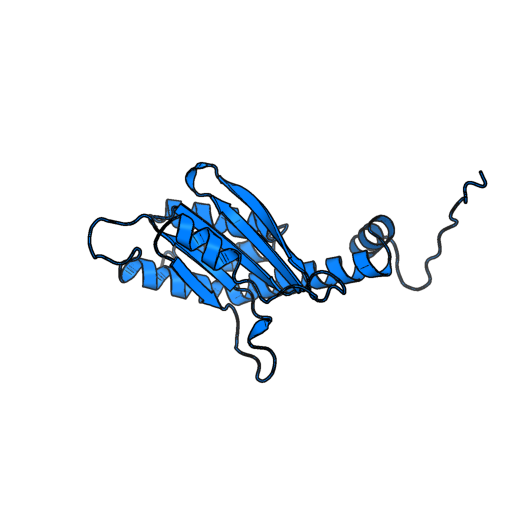LEU A CA 1
ATOM 1350 C C . LEU A 1 186 ? 9.708 11.098 -44.358 1.00 57.16 186 LEU A C 1
ATOM 1352 O O . LEU A 1 186 ? 10.751 11.560 -43.841 1.00 57.16 186 LEU A O 1
#

Solvent-accessible surface area (backbone atoms only — not comparable to full-atom values): 10522 Å² total; per-residue (Å²): 133,89,65,59,70,48,54,49,39,33,73,76,49,44,67,70,45,93,42,72,63,58,43,53,46,51,48,52,51,34,38,44,75,74,65,46,57,55,40,28,37,23,43,35,35,47,34,77,34,97,60,37,40,33,42,29,38,41,32,35,52,90,77,64,48,69,48,79,48,78,41,45,57,91,50,80,94,71,63,61,53,61,59,54,29,53,75,54,26,48,68,48,77,43,74,32,56,80,85,50,100,86,51,75,84,56,42,40,34,45,34,37,6,13,46,67,69,59,99,82,53,68,42,58,54,74,67,53,51,47,52,52,52,50,45,40,61,49,39,24,64,29,49,51,54,49,42,53,50,52,28,52,49,43,40,33,32,74,76,56,35,64,74,52,25,54,35,41,76,71,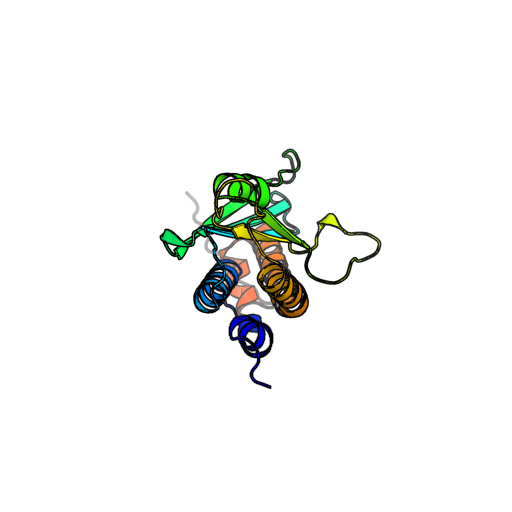64,78,44,56,96,93,64,84,80,89,79,84,78,85,87,129

Nearest PDB structures (foldseek):
  1xmz-assembly1_D-2  TM=2.599E-01  e=4.176E+00  Anemonia sulcata
  6gp1-assembly1_B  TM=3.049E-01  e=8.704E+00  Lobophyllia hemprichii
  3cff-assembly1_A  TM=2.627E-01  e=8.704E+00  Anemonia sulcata
  3cfa-assembly1_H  TM=2.477E-01  e=9.838E+00  Anemonia sulcata

pLDDT: mean 87.49, std 12.2, range [41.62, 98.62]

Organism: Rhizobium leguminosarum (NCBI:txid384)

Mean predicted aligned error: 6.72 Å

Foldseek 3Di:
DDDQPLLVCLQPPLLVQPADLSSQLVSLVSLVVVPQQFQWKKKKAAAPAQFFGIKMWIAGPVPSDIDIDTDTPPDPDDPVRVVVLVVRAAKDKDFAADDDPPPSPRTMMMMTRGDDPDPDDGRDDPVRVVVVVSSRHSNRVSVVSNNVVRNLLNVLCRPVNDVRSVCVVVVVDDPPDDDDDDDDDD

Sequence (186 aa):
MDLPSPLAWLIDEAGASPGPERFLAELGRRLLADGLPLSGGALTLSVPHPIIARRTWLWRAETGAVIEALAFAAAPQSEAGREWLAGLGPVWEDRIGPAQDNQISDRPVLGWAGIANGAGAGAFGPAEAGLLREVARFAGAPLAALAAREAKAALLEAYLGRRSAARVQAGALARGTGETIRAALL